Protein AF-A0A9D6FL30-F1 (afdb_monomer_lite)

Secondary structure (DSSP, 8-state):
-PPPP---EEEE----SSS-----EEEE--------------------S-------PSSTT------PPTT--------------HHHHHHHHHHHHT-HHHHHHHHHHTT-HHHHHHHHHHTT-HHHHHHHHHHTT-HHHHHHHHHHTT-HHHHHHHHHHTT-HHHHHHHHHHTT-HHHHHHHHHHTT-HHHHHHHHHHTT-HHHHHHHHHHHT-HHHHHHHHHHTT-HHHHHHHHHHTT-HHHHHHHHHHTT-HHHHHHHHHHTT-HHHHHHHHHHTT-HHHHHHHHHHHHHHHT-HHHHHHHHHHHHHH--SHHHHHHHHHHHHHHHHHHHHHHHHHHHHHHH--

Sequence (348 aa):
MGPAACAVRQRVTIVSPESGRLRRLMIVSNVLDGGVSDVSGMEVASTDSPTGRALLGMPVGSIVEIQAPRGVMAWEILAVNEAGSVDATEAHRLDSAGEKAGAAELCERIGNYASAARRYASAGALEDAGRCYVLAGLYRDGAACFDGAGKLLDAAACYERAGMDSEAAERFMRANSPMQAARCYEKAGSFSLAAPMYEHAGEDFMAGRCYEREGSYAQAARCFERAASHRHAGIHFERAGEIEKAIGAYEKAGDFVRAGRLAEDREQFTRAAACFASAGYENDAARCTARRHEGAGEWIEAAEWYEKAAATDWWEATKAAHIGKAQMCFRQARSEGNREGALDEEQA

Foldseek 3Di:
DDDDDDWDWDWAWWAAPPDRDTDTDTWTWDFDDDDDDDDPDDDDDDDDADDDDDDDDDDPTTDTDDDDPPPRRDTDRPDDPPPQDVLQVVLVVCVVVVVLQSSLVSCVVSVVLQSSLVSCVVVVVLQSSLVSCVSVVNLQSSLVSCVSVVVLQSSLVSCVSVVVLQSSLVSCVVVVNLQSSLVSCVSVVVLVSNLVSCVVVVNLQVSLVSCVSVVVLCSSLVSCVSVVVLQSNLVSCVSVVVLVSNLVSCVSVLVLQVSLVSCVVVLVLVSNLVSCVSVVVQLSNLQSVLSVCVVVLVLQSSLVSLCSSLVPDPDVVSSVVSNVSSVVSVVSVVVVVVVVVVVVVVVD

Structure (mmCIF, N/CA/C/O backbone):
data_AF-A0A9D6FL30-F1
#
_entry.id   AF-A0A9D6FL30-F1
#
loop_
_atom_site.group_PDB
_atom_site.id
_atom_site.type_symbol
_atom_site.label_atom_id
_atom_site.label_alt_id
_atom_site.label_comp_id
_atom_site.label_asym_id
_atom_site.label_entity_id
_atom_site.label_seq_id
_atom_site.pdbx_PDB_ins_code
_atom_site.Cartn_x
_atom_site.Cartn_y
_atom_site.Cartn_z
_atom_site.occupancy
_atom_site.B_iso_or_equiv
_atom_site.auth_seq_id
_atom_site.auth_comp_id
_atom_site.auth_asym_id
_atom_site.auth_atom_id
_atom_site.pdbx_PDB_model_num
ATOM 1 N N . MET A 1 1 ? 48.095 12.068 -66.283 1.00 28.73 1 MET A N 1
ATOM 2 C CA . MET A 1 1 ? 47.070 11.011 -66.162 1.00 28.73 1 MET A CA 1
ATOM 3 C C . MET A 1 1 ? 46.033 11.521 -65.176 1.00 28.73 1 MET A C 1
ATOM 5 O O . MET A 1 1 ? 46.317 11.546 -63.989 1.00 28.73 1 MET A O 1
ATOM 9 N N . GLY A 1 2 ? 44.931 12.086 -65.676 1.00 29.67 2 GLY A N 1
ATOM 10 C CA . GLY A 1 2 ? 43.835 12.582 -64.834 1.00 29.67 2 GLY A CA 1
ATOM 11 C C . GLY A 1 2 ? 42.953 11.430 -64.334 1.00 29.67 2 GLY A C 1
ATOM 12 O O . GLY A 1 2 ? 42.971 10.362 -64.954 1.00 29.67 2 GLY A O 1
ATOM 13 N N . PRO A 1 3 ? 42.218 11.610 -63.223 1.00 28.11 3 PRO A N 1
ATOM 14 C CA . PRO A 1 3 ? 41.380 10.561 -62.655 1.00 28.11 3 PRO A CA 1
ATOM 15 C C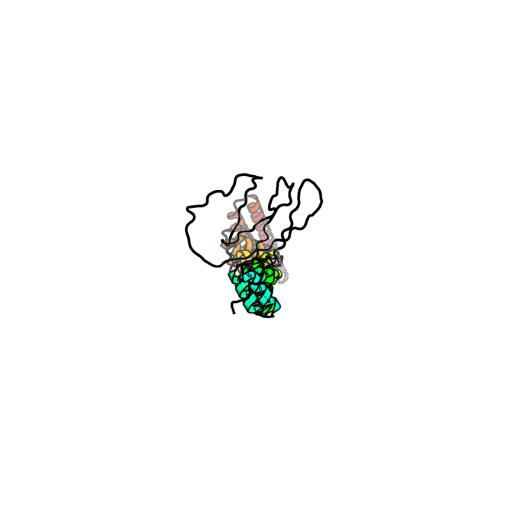 . PRO A 1 3 ? 40.209 10.234 -63.589 1.00 28.11 3 PRO A C 1
ATOM 17 O O . PRO A 1 3 ? 39.588 11.118 -64.179 1.00 28.11 3 PRO A O 1
ATOM 20 N N . ALA A 1 4 ? 39.938 8.940 -63.748 1.00 25.80 4 ALA A N 1
ATOM 21 C CA . ALA A 1 4 ? 38.867 8.424 -64.587 1.00 25.80 4 ALA A CA 1
ATOM 22 C C . ALA A 1 4 ? 37.492 8.777 -63.996 1.00 25.80 4 ALA A C 1
ATOM 24 O O . ALA A 1 4 ? 37.195 8.433 -62.852 1.00 25.80 4 ALA A O 1
ATOM 25 N N . ALA A 1 5 ? 36.644 9.434 -64.791 1.00 27.72 5 ALA A N 1
ATOM 26 C CA . ALA A 1 5 ? 35.254 9.706 -64.448 1.00 27.72 5 ALA A CA 1
ATOM 27 C C . ALA A 1 5 ? 34.474 8.385 -64.319 1.00 27.72 5 ALA A C 1
ATOM 29 O O . ALA A 1 5 ? 34.330 7.632 -65.284 1.00 27.72 5 ALA A O 1
ATOM 30 N N . CYS A 1 6 ? 33.977 8.088 -63.118 1.00 26.52 6 CYS A N 1
ATOM 31 C CA . CYS A 1 6 ? 33.112 6.940 -62.873 1.00 26.52 6 CYS A CA 1
ATOM 32 C C . CYS A 1 6 ? 31.662 7.339 -63.186 1.00 26.52 6 CYS A C 1
ATOM 34 O O . CYS A 1 6 ? 31.038 8.080 -62.431 1.00 26.52 6 CYS A O 1
ATOM 36 N N . ALA A 1 7 ? 31.137 6.878 -64.323 1.00 27.33 7 ALA A N 1
ATOM 37 C CA . ALA A 1 7 ? 29.761 7.144 -64.734 1.00 27.33 7 ALA A CA 1
ATOM 38 C C . ALA A 1 7 ? 28.768 6.402 -63.820 1.00 27.33 7 ALA A C 1
ATOM 40 O O . ALA A 1 7 ? 28.681 5.170 -63.842 1.00 27.33 7 ALA A O 1
ATOM 41 N N . VAL A 1 8 ? 27.989 7.143 -63.030 1.00 29.45 8 VAL A N 1
ATOM 42 C CA . VAL A 1 8 ? 26.902 6.580 -62.218 1.00 29.45 8 VAL A CA 1
ATOM 43 C C . VAL A 1 8 ? 25.685 6.359 -63.118 1.00 29.45 8 VAL A C 1
ATOM 45 O O . VAL A 1 8 ? 25.104 7.300 -63.650 1.00 29.45 8 VAL A O 1
ATOM 48 N N . ARG A 1 9 ? 25.284 5.097 -63.305 1.00 28.23 9 ARG A N 1
ATOM 49 C CA . ARG A 1 9 ? 24.070 4.743 -64.059 1.00 28.23 9 ARG A CA 1
ATOM 50 C C . ARG A 1 9 ? 22.849 4.834 -63.146 1.00 28.23 9 ARG A C 1
ATOM 52 O O . ARG A 1 9 ? 22.664 3.970 -62.291 1.00 28.23 9 ARG A O 1
ATOM 59 N N . GLN A 1 10 ? 21.996 5.834 -63.347 1.00 34.16 10 GLN A N 1
ATOM 60 C CA . GLN A 1 10 ? 20.696 5.915 -62.675 1.00 34.16 10 GLN A CA 1
ATOM 61 C C . GLN A 1 10 ? 19.605 5.214 -63.497 1.00 34.16 10 GLN A C 1
ATOM 63 O O . GLN A 1 10 ? 19.600 5.244 -64.729 1.00 34.16 10 GLN A O 1
ATOM 68 N N . ARG A 1 11 ? 18.668 4.552 -62.808 1.00 30.98 11 ARG A N 1
ATOM 69 C CA . ARG A 1 11 ? 17.538 3.841 -63.420 1.00 30.98 11 ARG A CA 1
ATOM 70 C C . ARG A 1 11 ? 16.254 4.598 -63.091 1.00 30.98 11 ARG A C 1
ATOM 72 O O . ARG A 1 11 ? 15.801 4.553 -61.954 1.00 30.98 11 ARG A O 1
ATOM 79 N N . VAL A 1 12 ? 15.668 5.261 -64.083 1.00 34.84 12 VAL A N 1
ATOM 80 C CA . VAL A 1 12 ? 14.375 5.947 -63.948 1.00 34.84 12 VAL A CA 1
ATOM 81 C C . VAL A 1 12 ? 13.312 5.139 -64.690 1.00 34.84 12 VAL A C 1
ATOM 83 O O . VAL A 1 12 ? 13.533 4.695 -65.817 1.00 34.84 12 VAL A O 1
ATOM 86 N N . THR A 1 13 ? 12.170 4.902 -64.043 1.00 32.75 13 THR A N 1
ATOM 87 C CA . THR A 1 13 ? 11.034 4.192 -64.649 1.00 32.75 13 THR A CA 1
ATOM 88 C C . THR A 1 13 ? 9.966 5.212 -65.009 1.00 32.75 13 THR A C 1
ATOM 90 O O . THR A 1 13 ? 9.450 5.888 -64.129 1.00 32.75 13 THR A O 1
ATOM 93 N N . ILE A 1 14 ? 9.642 5.320 -66.295 1.00 35.50 14 ILE A N 1
ATOM 94 C CA . ILE A 1 14 ? 8.590 6.205 -66.800 1.00 35.50 14 ILE A CA 1
ATOM 95 C C . ILE A 1 14 ? 7.404 5.325 -67.204 1.00 35.50 14 ILE A C 1
ATOM 97 O O . ILE A 1 14 ? 7.579 4.341 -67.928 1.00 35.50 14 ILE A O 1
ATOM 101 N N . VAL A 1 15 ? 6.202 5.669 -66.741 1.00 32.84 15 VAL A N 1
ATOM 102 C CA . VAL A 1 15 ? 4.948 5.019 -67.149 1.00 32.84 15 VAL A CA 1
ATOM 103 C C . VAL A 1 15 ? 4.116 6.047 -67.911 1.00 32.84 15 VAL A C 1
ATOM 105 O O . VAL A 1 15 ? 3.881 7.141 -67.412 1.00 32.84 15 VAL A O 1
ATOM 108 N N . SER A 1 16 ? 3.704 5.713 -69.135 1.00 34.91 16 SER A N 1
ATOM 109 C CA . SER A 1 16 ? 2.809 6.555 -69.938 1.00 34.91 16 SER A CA 1
ATOM 110 C C . SER A 1 16 ? 1.348 6.157 -69.676 1.00 34.91 16 SER A C 1
ATOM 112 O O . SER A 1 16 ? 1.073 4.954 -69.673 1.00 34.91 16 SER A O 1
ATOM 114 N N . PRO A 1 17 ? 0.409 7.107 -69.490 1.00 32.88 17 PRO A N 1
ATOM 115 C CA . PRO A 1 17 ? -0.988 6.776 -69.192 1.00 32.88 17 PRO A CA 1
ATOM 116 C C . PRO A 1 17 ? -1.763 6.184 -70.380 1.00 32.88 17 PRO A C 1
ATOM 118 O O . PRO A 1 17 ? -2.711 5.433 -70.171 1.00 32.88 17 PRO A O 1
ATOM 121 N N . GLU A 1 18 ? -1.381 6.487 -71.626 1.00 36.75 18 GLU A N 1
ATOM 122 C CA . GLU A 1 18 ? -2.258 6.246 -72.790 1.00 36.75 18 GLU A CA 1
ATOM 123 C C . GLU A 1 18 ? -1.961 4.976 -73.600 1.00 36.75 18 GLU A C 1
ATOM 125 O O . GLU A 1 18 ? -2.677 4.635 -74.536 1.00 36.75 18 GLU A O 1
ATOM 130 N N . SER A 1 19 ? -0.957 4.190 -73.228 1.00 39.75 19 SER A N 1
ATOM 131 C CA . SER A 1 19 ? -0.860 2.810 -73.708 1.00 39.75 19 SER A CA 1
ATOM 132 C C . SER A 1 19 ? -0.035 2.020 -72.709 1.00 39.75 19 SER A C 1
ATOM 134 O O . SER A 1 19 ? 1.108 2.376 -72.447 1.00 39.75 19 SER A O 1
ATOM 136 N N . GLY A 1 20 ? -0.601 0.958 -72.130 1.00 36.09 20 GLY A N 1
ATOM 137 C CA . GLY A 1 20 ? 0.003 0.135 -71.069 1.00 36.09 20 GLY A CA 1
ATOM 138 C C . GLY A 1 20 ? 1.279 -0.638 -71.451 1.00 36.09 20 GLY A C 1
ATOM 139 O O . GLY A 1 20 ? 1.452 -1.786 -71.054 1.00 36.09 20 GLY A O 1
ATOM 140 N N . ARG A 1 21 ? 2.185 -0.053 -72.239 1.00 34.31 21 ARG A N 1
ATOM 141 C CA . ARG A 1 21 ? 3.509 -0.581 -72.559 1.00 34.31 21 ARG A CA 1
ATOM 142 C C . ARG A 1 21 ? 4.572 0.212 -71.808 1.00 34.31 21 ARG A C 1
ATOM 144 O O . ARG A 1 21 ? 4.931 1.322 -72.189 1.00 34.31 21 ARG A O 1
ATOM 151 N N . LEU A 1 22 ? 5.129 -0.423 -70.782 1.00 33.09 22 LEU A N 1
ATOM 152 C CA . LEU A 1 22 ? 6.367 -0.006 -70.126 1.00 33.09 22 LEU A CA 1
ATOM 153 C C . LEU A 1 22 ? 7.485 0.120 -71.171 1.00 33.09 22 LEU A C 1
ATOM 155 O O . LEU A 1 22 ? 7.886 -0.876 -71.776 1.00 33.09 22 LEU A O 1
ATOM 159 N N . ARG A 1 23 ? 8.022 1.326 -71.370 1.00 35.56 23 ARG A N 1
ATOM 160 C CA . ARG A 1 23 ? 9.274 1.519 -72.111 1.00 35.56 23 ARG A CA 1
ATOM 161 C C . ARG A 1 23 ? 10.345 1.996 -71.138 1.00 35.56 23 ARG A C 1
ATOM 163 O O . ARG A 1 23 ? 10.207 3.043 -70.518 1.00 35.56 23 ARG A O 1
ATOM 170 N N . ARG A 1 24 ? 11.400 1.192 -70.979 1.00 30.58 24 ARG A N 1
ATOM 171 C CA . ARG A 1 24 ? 12.562 1.538 -70.150 1.00 30.58 24 ARG A CA 1
ATOM 172 C C . ARG A 1 24 ? 13.390 2.591 -70.875 1.00 30.58 24 ARG A C 1
ATOM 174 O O . ARG A 1 24 ? 13.798 2.350 -72.009 1.00 30.58 24 ARG A O 1
ATOM 181 N N . LEU A 1 25 ? 13.665 3.707 -70.210 1.00 32.59 25 LEU A N 1
ATOM 182 C CA . LEU A 1 25 ? 14.640 4.691 -70.667 1.00 32.59 25 LEU A CA 1
ATOM 183 C C . LEU A 1 25 ? 15.916 4.568 -69.822 1.00 32.59 25 LEU A C 1
ATOM 185 O O . LEU A 1 25 ? 15.851 4.267 -68.630 1.00 32.59 25 LEU A O 1
ATOM 189 N N . MET A 1 26 ? 17.073 4.765 -70.449 1.00 29.27 26 MET A N 1
ATOM 190 C CA . MET A 1 26 ? 18.382 4.754 -69.793 1.00 29.27 26 MET A CA 1
ATOM 191 C C . MET A 1 26 ? 18.890 6.196 -69.751 1.00 29.27 26 MET A C 1
ATOM 193 O O . MET A 1 26 ? 18.914 6.843 -70.794 1.00 29.27 26 MET A O 1
ATOM 197 N N . ILE A 1 27 ? 19.270 6.695 -68.575 1.00 32.84 27 ILE A N 1
ATOM 198 C CA . ILE A 1 27 ? 19.841 8.040 -68.419 1.00 32.84 27 ILE A CA 1
ATOM 199 C C . ILE A 1 27 ? 21.347 7.904 -68.177 1.00 32.84 27 ILE A C 1
ATOM 201 O O . ILE A 1 27 ? 21.781 7.053 -67.395 1.00 32.84 27 ILE A O 1
ATOM 205 N N . VAL A 1 28 ? 22.136 8.739 -68.854 1.00 26.84 28 VAL A N 1
ATOM 206 C CA . VAL A 1 28 ? 23.582 8.899 -68.652 1.00 26.84 28 VAL A CA 1
ATOM 207 C C . VAL A 1 28 ? 23.806 10.340 -68.198 1.00 26.84 28 VAL A C 1
ATOM 209 O O . VAL A 1 28 ? 23.385 11.249 -68.904 1.00 26.84 28 VAL A O 1
ATOM 212 N N . SER A 1 29 ? 24.432 10.566 -67.042 1.00 31.22 29 SER A N 1
ATOM 213 C CA . SER A 1 29 ? 24.815 11.914 -66.598 1.00 31.22 29 SER A CA 1
ATOM 214 C C . SER A 1 29 ? 26.332 12.036 -66.422 1.00 31.22 29 SER A C 1
ATOM 216 O O . SER A 1 29 ? 27.005 11.065 -66.073 1.00 31.22 29 SER A O 1
ATOM 218 N N . ASN A 1 30 ? 26.853 13.243 -66.668 1.00 25.92 30 ASN A N 1
ATOM 219 C CA . ASN A 1 30 ? 28.204 13.694 -66.321 1.00 25.92 30 ASN A CA 1
ATOM 220 C C . ASN A 1 30 ? 28.068 14.899 -65.376 1.00 25.92 30 ASN A C 1
ATOM 222 O O . ASN A 1 30 ? 27.256 15.781 -65.642 1.00 25.92 30 ASN A O 1
ATOM 226 N N . VAL A 1 31 ? 28.862 14.953 -64.303 1.00 32.16 31 VAL A N 1
ATOM 227 C CA . VAL A 1 31 ? 28.903 16.089 -63.361 1.00 32.16 31 VAL A CA 1
ATOM 228 C C . VAL A 1 31 ? 30.237 16.826 -63.527 1.00 32.16 31 VAL A C 1
ATOM 230 O O . VAL A 1 31 ? 31.279 16.179 -63.618 1.00 32.16 31 VAL A O 1
ATOM 233 N N . LEU A 1 32 ? 30.198 18.162 -63.585 1.00 26.81 32 LEU A N 1
ATOM 234 C CA . LEU A 1 32 ? 31.365 19.053 -63.542 1.00 26.81 32 LEU A CA 1
ATOM 235 C C . LEU A 1 32 ? 31.385 19.794 -62.195 1.00 26.81 32 LEU A C 1
ATOM 237 O O . LEU A 1 32 ? 30.363 20.333 -61.776 1.00 26.81 32 LEU A O 1
ATOM 241 N N . ASP A 1 33 ? 32.546 19.796 -61.537 1.00 27.34 33 ASP A N 1
ATOM 242 C CA . ASP A 1 33 ? 32.809 20.451 -60.248 1.00 27.34 33 ASP A CA 1
ATOM 243 C C . ASP A 1 33 ? 32.794 21.986 -60.343 1.00 27.34 33 ASP A C 1
ATOM 245 O O . ASP A 1 33 ? 33.337 22.563 -61.286 1.00 27.34 33 ASP A O 1
ATOM 249 N N . GLY A 1 34 ? 32.288 22.653 -59.299 1.00 26.23 34 GLY A N 1
ATOM 250 C CA . GLY A 1 34 ? 32.539 24.077 -59.050 1.00 26.23 34 GLY A CA 1
ATOM 251 C C . GLY A 1 34 ? 31.397 24.782 -58.322 1.00 26.23 34 GLY A C 1
ATOM 252 O O . GLY A 1 34 ? 30.273 24.820 -58.808 1.00 26.23 34 GLY A O 1
ATOM 253 N N . GLY A 1 35 ? 31.684 25.335 -57.142 1.00 24.86 35 GLY A N 1
ATOM 254 C CA . GLY A 1 35 ? 30.725 26.110 -56.357 1.00 24.86 35 GLY A CA 1
ATOM 255 C C . GLY A 1 35 ? 30.534 27.556 -56.829 1.00 24.86 35 GLY A C 1
ATOM 256 O O . GLY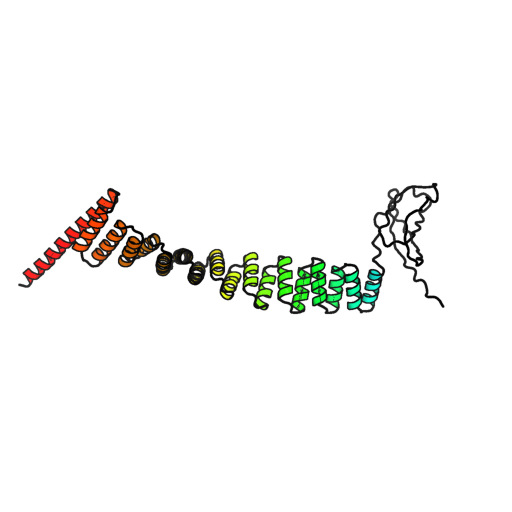 A 1 35 ? 31.160 28.012 -57.781 1.00 24.86 35 GLY A O 1
ATOM 257 N N . VAL A 1 36 ? 29.757 28.272 -56.010 1.00 24.34 36 VAL A N 1
ATOM 258 C CA . VAL A 1 36 ? 29.501 29.725 -55.960 1.00 24.34 36 VAL A CA 1
ATOM 259 C C . VAL A 1 36 ? 28.119 30.175 -56.469 1.00 24.34 36 VAL A C 1
ATOM 261 O O . VAL A 1 36 ? 27.464 29.567 -57.305 1.00 24.34 36 VAL A O 1
ATOM 264 N N . SER A 1 37 ? 27.706 31.220 -55.761 1.00 26.47 37 SER A N 1
ATOM 265 C CA . SER A 1 37 ? 26.472 31.950 -55.522 1.00 26.47 37 SER A CA 1
ATOM 266 C C . SER A 1 37 ? 25.787 32.651 -56.695 1.00 26.47 37 SER A C 1
ATOM 268 O O . SER A 1 37 ? 26.410 32.968 -57.700 1.00 26.47 37 SER A O 1
ATOM 270 N N . ASP A 1 38 ? 24.559 33.076 -56.376 1.00 27.83 38 ASP A N 1
ATOM 271 C CA . ASP A 1 38 ? 23.744 34.119 -57.012 1.00 27.83 38 ASP A CA 1
ATOM 272 C C . ASP A 1 38 ? 22.798 33.625 -58.119 1.00 27.83 38 ASP A C 1
ATOM 274 O O . ASP A 1 38 ? 23.197 33.034 -59.117 1.00 27.83 38 ASP A O 1
ATOM 278 N N . VAL A 1 39 ? 21.497 33.836 -57.889 1.00 29.50 39 VAL A N 1
ATOM 279 C CA . VAL A 1 39 ? 20.382 33.300 -58.695 1.00 29.50 39 VAL A CA 1
ATOM 280 C C . VAL A 1 39 ? 19.635 34.448 -59.371 1.00 29.50 39 VAL A C 1
ATOM 282 O O . VAL A 1 39 ? 18.409 34.540 -59.345 1.00 29.50 39 VAL A O 1
ATOM 285 N N . SER A 1 40 ? 20.389 35.368 -59.958 1.00 24.67 40 SER A N 1
ATOM 286 C CA . SER A 1 40 ? 19.872 36.540 -60.658 1.00 24.67 40 SER A CA 1
ATOM 287 C C . SER A 1 40 ? 20.163 36.434 -62.156 1.00 24.67 40 SER A C 1
ATOM 289 O O . SER A 1 40 ? 20.911 37.212 -62.733 1.00 24.67 40 SER A O 1
ATOM 291 N N . GLY A 1 41 ? 19.559 35.437 -62.808 1.00 28.78 41 GLY A N 1
ATOM 292 C CA . GLY A 1 41 ? 19.598 35.329 -64.268 1.00 28.78 41 GLY A CA 1
ATOM 293 C C . GLY A 1 41 ? 19.411 33.909 -64.777 1.00 28.78 41 GLY A C 1
ATOM 294 O O . GLY A 1 41 ? 20.382 33.216 -65.051 1.00 28.78 41 GLY A O 1
ATOM 295 N N . MET A 1 42 ? 18.164 33.475 -64.947 1.00 24.34 42 MET A N 1
ATOM 296 C CA . MET A 1 42 ? 17.864 32.328 -65.805 1.00 24.34 42 MET A CA 1
ATOM 297 C C . MET A 1 42 ? 16.727 32.696 -66.753 1.00 24.34 42 MET A C 1
ATOM 299 O O . MET A 1 42 ? 15.583 32.870 -66.339 1.00 24.34 42 MET A O 1
ATOM 303 N N . GLU A 1 43 ? 17.082 32.837 -68.029 1.00 23.77 43 GLU A N 1
ATOM 304 C CA . GLU A 1 43 ? 16.150 32.946 -69.146 1.00 23.77 43 GLU A CA 1
ATOM 305 C C . GLU A 1 43 ? 15.771 31.565 -69.687 1.00 23.77 43 GLU A C 1
ATOM 307 O O . GLU A 1 43 ? 16.533 30.598 -69.639 1.00 23.77 43 GLU A O 1
ATOM 312 N N . VAL A 1 44 ? 14.557 31.508 -70.226 1.00 27.77 44 VAL A N 1
ATOM 313 C CA . VAL A 1 44 ? 13.946 30.346 -70.865 1.00 27.77 44 VAL A CA 1
ATOM 314 C C . VAL A 1 44 ? 14.633 30.070 -72.203 1.00 27.77 44 VAL A C 1
ATOM 316 O O . VAL A 1 44 ? 14.533 30.871 -73.130 1.00 27.77 44 VAL A O 1
ATOM 319 N N . ALA A 1 45 ? 15.264 28.903 -72.345 1.00 25.58 45 ALA A N 1
ATOM 320 C CA . ALA A 1 45 ? 15.709 28.412 -73.644 1.00 25.58 45 ALA A CA 1
ATOM 321 C C . ALA A 1 45 ? 14.591 27.589 -74.317 1.00 25.58 45 ALA A C 1
ATOM 323 O O . ALA A 1 45 ? 14.454 26.388 -74.104 1.00 25.58 45 ALA A O 1
ATOM 324 N N . SER A 1 46 ? 13.849 28.276 -75.190 1.00 29.41 46 SER A N 1
ATOM 325 C CA . SER A 1 46 ? 12.944 27.756 -76.230 1.00 29.41 46 SER A CA 1
ATOM 326 C C . SER A 1 46 ? 11.506 27.362 -75.837 1.00 29.41 46 SER A C 1
ATOM 328 O O . SER A 1 46 ? 11.248 26.711 -74.828 1.00 29.41 46 SER A O 1
ATOM 330 N N . THR A 1 47 ? 10.569 27.774 -76.700 1.00 29.83 47 THR A N 1
ATOM 331 C CA . THR A 1 47 ? 9.102 27.729 -76.560 1.00 29.83 47 THR A CA 1
ATOM 332 C C . THR A 1 47 ? 8.402 26.666 -77.420 1.00 29.83 47 THR A C 1
ATOM 334 O O . THR A 1 47 ? 7.186 26.739 -77.567 1.00 29.83 47 THR A O 1
ATOM 337 N N . ASP A 1 48 ? 9.100 25.653 -77.942 1.00 27.72 48 ASP A N 1
ATOM 338 C CA . ASP A 1 48 ? 8.470 24.618 -78.778 1.00 27.72 48 ASP A CA 1
ATOM 339 C C . ASP A 1 48 ? 8.500 23.213 -78.130 1.00 27.72 48 ASP A C 1
ATOM 341 O O . ASP A 1 48 ? 9.444 22.444 -78.301 1.00 27.72 48 ASP A O 1
ATOM 345 N N . SER A 1 49 ? 7.371 22.862 -77.483 1.00 30.95 49 SER A N 1
ATOM 346 C CA . SER A 1 49 ? 6.904 21.521 -77.036 1.00 30.95 49 SER A CA 1
ATOM 347 C C . SER A 1 49 ? 7.231 21.041 -75.599 1.00 30.95 49 SER A C 1
ATOM 349 O O . SER A 1 49 ? 8.291 21.332 -75.055 1.00 30.95 49 SER A O 1
ATOM 351 N N . PRO A 1 50 ? 6.350 20.196 -75.017 1.00 34.44 50 PRO A N 1
ATOM 352 C CA . PRO A 1 50 ? 5.196 20.535 -74.185 1.00 34.44 50 PRO A CA 1
ATOM 353 C C . PRO A 1 50 ? 5.582 20.766 -72.710 1.00 34.44 50 PRO A C 1
ATOM 355 O O . PRO A 1 50 ? 6.408 20.068 -72.125 1.00 34.44 50 PRO A O 1
ATOM 358 N N . THR A 1 51 ? 4.953 21.760 -72.097 1.00 33.28 51 THR A N 1
ATOM 359 C CA . THR A 1 51 ? 5.205 22.230 -70.733 1.00 33.28 51 THR A CA 1
ATOM 360 C C . THR A 1 51 ? 4.830 21.205 -69.656 1.00 33.28 51 THR A C 1
ATOM 362 O O . THR A 1 51 ? 3.679 20.794 -69.543 1.00 33.28 51 THR A O 1
ATOM 365 N N . GLY A 1 52 ? 5.792 20.882 -68.786 1.00 33.84 52 GLY A N 1
ATOM 366 C CA . GLY A 1 52 ? 5.593 20.202 -67.503 1.00 33.84 52 GLY A CA 1
ATOM 367 C C . GLY A 1 52 ? 6.557 20.775 -66.459 1.00 33.84 52 GLY A C 1
ATOM 368 O O . GLY A 1 52 ? 7.728 21.002 -66.756 1.00 33.84 52 GLY A O 1
ATOM 369 N N . ARG A 1 53 ? 6.064 21.092 -65.256 1.00 26.19 53 ARG A N 1
ATOM 370 C CA . ARG A 1 53 ? 6.852 21.722 -64.179 1.00 26.19 53 ARG A CA 1
ATOM 371 C C . ARG A 1 53 ? 7.755 20.698 -63.486 1.00 26.19 53 ARG A C 1
ATOM 373 O O . ARG A 1 53 ? 7.274 19.665 -63.037 1.00 26.19 53 ARG A O 1
ATOM 380 N N . ALA A 1 54 ? 9.031 21.042 -63.321 1.00 32.19 54 ALA A N 1
ATOM 381 C CA . ALA A 1 54 ? 9.980 20.334 -62.469 1.00 32.19 54 ALA A CA 1
ATOM 382 C C . ALA A 1 54 ? 10.271 21.159 -61.203 1.00 32.19 54 ALA A C 1
ATOM 384 O O . ALA A 1 54 ? 10.556 22.352 -61.292 1.00 32.19 54 ALA A O 1
ATOM 385 N N . LEU A 1 55 ? 10.236 20.516 -60.035 1.00 27.41 55 LEU A N 1
ATOM 386 C CA . LEU A 1 55 ? 10.891 20.989 -58.814 1.00 27.41 55 LEU A CA 1
ATOM 387 C C . LEU A 1 55 ? 11.973 19.967 -58.466 1.00 27.41 55 LEU A C 1
ATOM 389 O O . LEU A 1 55 ? 11.673 18.845 -58.065 1.00 27.41 55 LEU A O 1
ATOM 393 N N . LEU A 1 56 ? 13.231 20.354 -58.671 1.00 33.56 56 LEU A N 1
ATOM 394 C CA . LEU A 1 56 ? 14.400 19.571 -58.286 1.00 33.56 56 LEU A CA 1
ATOM 395 C C . LEU A 1 56 ? 14.836 20.016 -56.888 1.00 33.56 56 LEU A C 1
ATOM 397 O O . LEU A 1 56 ? 15.412 21.089 -56.713 1.00 33.56 56 LEU A O 1
ATOM 401 N N . GLY A 1 57 ? 14.521 19.188 -55.893 1.00 25.89 57 GLY A N 1
ATOM 402 C CA . GLY A 1 57 ? 15.113 19.266 -54.562 1.00 25.89 57 GLY A CA 1
ATOM 403 C C . GLY A 1 57 ? 16.564 18.780 -54.598 1.00 25.89 57 GLY A C 1
ATOM 404 O O . GLY A 1 57 ? 16.872 17.770 -55.218 1.00 25.89 57 GLY A O 1
ATOM 405 N N . MET A 1 58 ? 17.422 19.567 -53.961 1.00 33.56 58 MET A N 1
ATOM 406 C CA . MET A 1 58 ? 18.888 19.530 -53.856 1.00 33.56 58 MET A CA 1
ATOM 407 C C . MET A 1 58 ? 19.547 18.168 -53.510 1.00 33.56 58 MET A C 1
ATOM 409 O O . MET A 1 58 ? 18.869 17.296 -52.972 1.00 33.56 58 MET A O 1
ATOM 413 N N . PRO A 1 59 ? 20.876 17.990 -53.756 1.00 34.78 59 PRO A N 1
ATOM 414 C CA . PRO A 1 59 ? 21.893 19.033 -53.945 1.00 34.78 59 PRO A CA 1
ATOM 415 C C . PRO A 1 59 ? 22.008 19.585 -55.372 1.00 34.78 59 PRO A C 1
ATOM 417 O O . PRO A 1 59 ? 21.905 18.877 -56.369 1.00 34.78 59 PRO A O 1
ATOM 420 N N . VAL A 1 60 ? 22.206 20.905 -55.415 1.00 33.94 60 VAL A N 1
ATOM 421 C CA . VAL A 1 60 ? 22.413 21.768 -56.588 1.00 33.94 60 VAL A CA 1
ATOM 422 C C . VAL A 1 60 ? 23.532 21.227 -57.483 1.00 33.94 60 VAL A C 1
ATOM 424 O O . VAL A 1 60 ? 24.605 20.893 -56.989 1.00 33.94 60 VAL A O 1
ATOM 427 N N . GLY A 1 61 ? 23.282 21.195 -58.800 1.00 32.88 61 GLY A N 1
ATOM 428 C CA . GLY A 1 61 ? 24.324 21.040 -59.827 1.00 32.88 61 GLY A CA 1
ATOM 429 C C . GLY A 1 61 ? 24.079 19.987 -60.916 1.00 32.88 61 GLY A C 1
ATOM 430 O O . GLY A 1 61 ? 24.850 19.922 -61.867 1.00 32.88 61 GLY A O 1
ATOM 431 N N . SER A 1 62 ? 23.023 19.171 -60.833 1.00 34.16 62 SER A N 1
ATOM 432 C CA . SER A 1 62 ? 22.768 18.121 -61.838 1.00 34.16 62 SER A CA 1
ATOM 433 C C . SER A 1 62 ? 21.758 18.569 -62.896 1.00 34.16 62 SER A C 1
ATOM 435 O O . SER A 1 62 ? 20.566 18.672 -62.612 1.00 34.16 62 SER A O 1
ATOM 437 N N . ILE A 1 63 ? 22.216 18.785 -64.131 1.00 35.12 63 ILE A N 1
ATOM 438 C CA . ILE A 1 63 ? 21.331 18.876 -65.301 1.00 35.12 63 ILE A CA 1
ATOM 439 C C . ILE A 1 63 ? 20.993 17.441 -65.721 1.00 35.12 63 ILE A C 1
ATOM 441 O O . ILE A 1 63 ? 21.881 16.673 -66.090 1.00 35.12 63 ILE A O 1
ATOM 445 N N . VAL A 1 64 ? 19.716 17.062 -65.648 1.00 36.78 64 VAL A N 1
ATOM 446 C CA . VAL A 1 64 ? 19.230 15.781 -66.177 1.00 36.78 64 VAL A CA 1
ATOM 447 C C . VAL A 1 64 ? 18.520 16.057 -67.494 1.00 36.78 64 VAL A C 1
ATOM 449 O O . VAL A 1 64 ? 17.409 16.581 -67.512 1.00 36.78 64 VAL A O 1
ATOM 452 N N . GLU A 1 65 ? 19.164 15.709 -68.604 1.00 37.16 65 GLU A N 1
ATOM 453 C CA . GLU A 1 65 ? 18.541 15.762 -69.924 1.00 37.16 65 GLU A CA 1
ATOM 454 C C . GLU A 1 65 ? 17.630 14.536 -70.095 1.00 37.16 65 GLU A C 1
ATOM 456 O O . GLU A 1 65 ? 18.089 13.393 -70.158 1.00 37.16 65 GLU A O 1
ATOM 461 N N . ILE A 1 66 ? 16.315 14.758 -70.118 1.00 42.41 66 ILE A N 1
ATOM 462 C CA . ILE A 1 66 ? 15.325 13.696 -70.322 1.00 42.41 66 ILE A CA 1
ATOM 463 C C . ILE A 1 66 ? 14.911 13.709 -71.791 1.00 42.41 66 ILE A C 1
ATOM 465 O O . ILE A 1 66 ? 14.159 14.575 -72.234 1.00 42.41 66 ILE A O 1
ATOM 469 N N . GLN A 1 67 ? 15.377 12.722 -72.554 1.00 42.34 67 GLN A N 1
ATOM 470 C CA . GLN A 1 67 ? 15.008 12.584 -73.959 1.00 42.34 67 GLN A CA 1
ATOM 471 C C . GLN A 1 67 ? 13.724 11.751 -74.089 1.00 42.34 67 GLN A C 1
ATOM 473 O O . GLN A 1 67 ? 13.747 10.518 -74.050 1.00 42.34 67 GLN A O 1
ATOM 478 N N . ALA A 1 68 ? 12.579 12.423 -74.217 1.00 42.03 68 ALA A N 1
ATOM 479 C CA . ALA A 1 68 ? 11.302 11.755 -74.453 1.00 42.03 68 ALA A CA 1
ATOM 480 C C . ALA A 1 68 ? 11.213 11.230 -75.908 1.00 42.03 68 ALA A C 1
ATOM 482 O O . ALA A 1 68 ? 11.611 11.929 -76.844 1.00 42.03 68 ALA A O 1
ATOM 483 N N . PRO A 1 69 ? 10.680 10.014 -76.148 1.00 42.66 69 PRO A N 1
ATOM 484 C CA . PRO A 1 69 ? 10.415 9.528 -77.500 1.00 42.66 69 PRO A CA 1
ATOM 485 C C . PRO A 1 69 ? 9.439 10.442 -78.257 1.00 42.66 69 PRO A C 1
ATOM 487 O O . PRO A 1 69 ? 8.465 10.930 -77.682 1.00 42.66 69 PRO A O 1
ATOM 490 N N . ARG A 1 70 ? 9.647 10.615 -79.571 1.00 40.66 70 ARG A N 1
ATOM 491 C CA . ARG A 1 70 ? 8.715 11.355 -80.443 1.00 40.66 70 ARG A CA 1
ATOM 492 C C . ARG A 1 70 ? 7.295 10.778 -80.325 1.00 40.66 70 ARG A C 1
ATOM 494 O O . ARG A 1 70 ? 7.100 9.595 -80.593 1.00 40.66 70 ARG A O 1
ATOM 501 N N . GLY A 1 71 ? 6.332 11.622 -79.943 1.00 42.75 71 GLY A N 1
ATOM 502 C CA . GLY A 1 71 ? 4.910 11.275 -79.792 1.00 42.75 71 GLY A CA 1
ATOM 503 C C . GLY A 1 71 ? 4.384 11.217 -78.350 1.00 42.75 71 GLY A C 1
ATOM 504 O O . GLY A 1 71 ? 3.199 10.967 -78.161 1.00 42.75 71 GLY A O 1
ATOM 505 N N . VAL A 1 72 ? 5.224 11.447 -77.333 1.00 43.69 72 VAL A N 1
ATOM 506 C CA . VAL A 1 72 ? 4.773 11.583 -75.936 1.00 43.69 72 VAL A CA 1
ATOM 507 C C . VAL A 1 72 ? 4.303 13.019 -75.693 1.00 43.69 72 VAL A C 1
ATOM 509 O O . VAL A 1 72 ? 5.108 13.944 -75.735 1.00 43.69 72 VAL A O 1
ATOM 512 N N . MET A 1 73 ? 3.003 13.199 -75.448 1.00 38.06 73 MET A N 1
ATOM 513 C CA . MET A 1 73 ? 2.376 14.524 -75.311 1.00 38.06 73 MET A CA 1
ATOM 514 C C . MET A 1 73 ? 2.442 15.092 -73.885 1.00 38.06 73 MET A C 1
ATOM 516 O O . MET A 1 73 ? 2.365 16.304 -73.710 1.00 38.06 73 MET A O 1
ATOM 520 N N . ALA A 1 74 ? 2.604 14.233 -72.874 1.00 38.59 74 ALA A N 1
ATOM 521 C CA . ALA A 1 74 ? 2.763 14.624 -71.477 1.00 38.59 74 ALA A CA 1
ATOM 522 C C . ALA A 1 74 ? 3.543 13.556 -70.701 1.00 38.59 74 ALA A C 1
ATOM 524 O O . ALA A 1 74 ? 3.415 12.356 -70.963 1.00 38.59 74 ALA A O 1
ATOM 525 N N . TRP A 1 75 ? 4.347 13.995 -69.739 1.00 42.66 75 TRP A N 1
ATOM 526 C CA . TRP A 1 75 ? 5.074 13.137 -68.811 1.00 42.66 75 TRP A CA 1
ATOM 527 C C . TRP A 1 75 ? 5.152 13.821 -67.446 1.00 42.66 75 TRP A C 1
ATOM 529 O O . TRP A 1 75 ? 5.226 15.045 -67.360 1.00 42.66 75 TRP A O 1
ATOM 539 N N . GLU A 1 76 ? 5.128 13.022 -66.383 1.00 35.19 76 GLU A N 1
ATOM 540 C CA . GLU A 1 76 ? 5.230 13.487 -65.002 1.00 35.19 76 GLU A CA 1
ATOM 541 C C . GLU A 1 76 ? 6.259 12.626 -64.267 1.00 35.19 76 GLU A C 1
ATOM 543 O O . GLU A 1 76 ? 6.280 11.397 -64.398 1.00 35.19 76 GLU A O 1
ATOM 548 N N . ILE A 1 77 ? 7.151 13.271 -63.516 1.00 40.97 77 ILE A N 1
ATOM 549 C CA . ILE A 1 77 ? 8.110 12.574 -62.660 1.00 40.97 77 ILE A CA 1
ATOM 550 C C . ILE A 1 77 ? 7.371 12.204 -61.375 1.00 40.97 77 ILE A C 1
ATOM 552 O O . ILE A 1 77 ? 7.229 13.023 -60.475 1.00 40.97 77 ILE A O 1
ATOM 556 N N . LEU A 1 78 ? 6.896 10.961 -61.301 1.00 31.81 78 LEU A N 1
ATOM 557 C CA . LEU A 1 78 ? 6.110 10.465 -60.164 1.00 31.81 78 LEU A CA 1
ATOM 558 C C . LEU A 1 78 ? 6.927 10.339 -58.868 1.00 31.81 78 LEU A C 1
ATOM 560 O O . LEU A 1 78 ? 6.364 10.421 -57.781 1.00 31.81 78 LEU A O 1
ATOM 564 N N . ALA A 1 79 ? 8.241 10.125 -58.975 1.00 31.39 79 ALA A N 1
ATOM 565 C CA . ALA A 1 79 ? 9.169 10.134 -57.849 1.00 31.39 79 ALA A CA 1
ATOM 566 C C . ALA A 1 79 ? 10.613 10.263 -58.350 1.00 31.39 79 ALA A C 1
ATOM 568 O O . ALA A 1 79 ? 11.042 9.520 -59.238 1.00 31.39 79 ALA A O 1
ATOM 569 N N . VAL A 1 80 ? 11.382 11.163 -57.744 1.00 36.50 80 VAL A N 1
ATOM 570 C CA . VAL A 1 80 ? 12.844 11.086 -57.760 1.00 36.50 80 VAL A CA 1
ATOM 571 C C . VAL A 1 80 ? 13.198 10.242 -56.545 1.00 36.50 80 VAL A C 1
ATOM 573 O O . VAL A 1 80 ? 12.925 10.653 -55.421 1.00 36.50 80 VAL A O 1
ATOM 576 N N . ASN A 1 81 ? 13.750 9.042 -56.744 1.00 35.28 81 ASN A N 1
ATOM 577 C CA . ASN A 1 81 ? 14.437 8.387 -55.633 1.00 35.28 81 ASN A CA 1
ATOM 578 C C . ASN A 1 81 ? 15.534 9.360 -55.226 1.00 35.28 81 ASN A C 1
ATOM 580 O O . ASN A 1 81 ? 16.361 9.675 -56.084 1.00 35.28 81 ASN A O 1
ATOM 584 N N . GLU A 1 82 ? 15.520 9.843 -53.982 1.00 39.12 82 GLU A N 1
ATOM 585 C CA . GLU A 1 82 ? 16.661 10.547 -53.411 1.00 39.12 82 GLU A CA 1
ATOM 586 C C . GLU A 1 82 ? 17.881 9.674 -53.698 1.00 39.12 82 GLU A C 1
ATOM 588 O O . GLU A 1 82 ? 18.080 8.611 -53.104 1.00 39.12 82 GLU A O 1
ATOM 593 N N . ALA A 1 83 ? 18.653 10.064 -54.712 1.00 40.72 83 ALA A N 1
ATOM 594 C CA . ALA A 1 83 ? 19.993 9.568 -54.875 1.00 40.72 83 ALA A CA 1
ATOM 595 C C . ALA A 1 83 ? 20.662 10.051 -53.601 1.00 40.72 83 ALA A C 1
ATOM 597 O O . ALA A 1 83 ? 20.908 11.248 -53.450 1.00 40.72 83 ALA A O 1
ATOM 598 N N . GLY A 1 84 ? 20.811 9.128 -52.648 1.00 44.56 84 GLY A N 1
ATOM 599 C CA . GLY A 1 84 ? 21.447 9.410 -51.379 1.00 44.56 84 GLY A CA 1
ATOM 600 C C . GLY A 1 84 ? 22.717 10.203 -51.651 1.00 44.56 84 GLY A C 1
ATOM 601 O O . GLY A 1 84 ? 23.384 9.974 -52.665 1.00 44.56 84 GLY A O 1
ATOM 602 N N . SER A 1 85 ? 22.994 11.171 -50.783 1.00 52.84 85 SER A N 1
ATOM 603 C CA . SER A 1 85 ? 24.209 11.983 -50.816 1.00 52.84 85 SER A CA 1
ATOM 604 C C . SER A 1 85 ? 25.440 11.139 -51.183 1.00 52.84 85 SER A C 1
ATOM 606 O O . SER A 1 85 ? 25.456 9.926 -50.971 1.00 52.84 85 SER A O 1
ATOM 608 N N . VAL A 1 86 ? 26.501 11.755 -51.718 1.00 56.00 86 VAL A N 1
ATOM 609 C CA . VAL A 1 86 ? 27.779 11.057 -51.994 1.00 56.00 86 VAL A CA 1
ATOM 610 C C . VAL A 1 86 ? 28.173 10.155 -50.811 1.00 56.00 86 VAL A C 1
ATOM 612 O O . VAL A 1 86 ? 28.524 8.989 -51.003 1.00 56.00 86 VAL A O 1
ATOM 615 N N . ASP A 1 87 ? 27.932 10.646 -49.595 1.00 57.34 87 ASP A N 1
ATOM 616 C CA . ASP A 1 87 ? 28.086 9.939 -48.324 1.00 57.34 87 ASP A CA 1
ATOM 617 C C . ASP A 1 87 ? 27.248 8.646 -48.188 1.00 57.34 87 ASP A C 1
ATOM 619 O O . ASP A 1 87 ? 27.727 7.676 -47.613 1.00 57.34 87 ASP A O 1
ATOM 623 N N . ALA A 1 88 ? 26.025 8.571 -48.722 1.00 57.59 88 ALA A N 1
ATOM 624 C CA . ALA A 1 88 ? 25.184 7.368 -48.700 1.00 57.59 88 ALA A CA 1
ATOM 625 C C . ALA A 1 88 ? 25.683 6.284 -49.670 1.00 57.59 88 ALA A C 1
ATOM 627 O O . ALA A 1 88 ? 25.662 5.093 -49.346 1.00 57.59 88 ALA A O 1
ATOM 628 N N . THR A 1 89 ? 26.147 6.683 -50.861 1.00 64.81 89 THR A N 1
ATOM 629 C CA . THR A 1 89 ? 26.776 5.739 -51.799 1.00 64.81 89 THR A CA 1
ATOM 630 C C . THR A 1 89 ? 28.118 5.238 -51.278 1.00 64.81 89 THR A C 1
ATOM 632 O O . THR A 1 89 ? 28.435 4.059 -51.434 1.00 64.81 89 THR A O 1
ATOM 635 N N . GLU A 1 90 ? 28.868 6.106 -50.600 1.00 67.69 90 GLU A N 1
ATOM 636 C CA . GLU A 1 90 ? 30.139 5.761 -49.975 1.00 67.69 90 GLU A CA 1
ATOM 637 C C . GLU A 1 90 ? 29.947 4.866 -48.749 1.00 67.69 90 GLU A C 1
ATOM 639 O O . GLU A 1 90 ? 30.635 3.856 -48.616 1.00 67.69 90 GLU A O 1
ATOM 644 N N . ALA A 1 91 ? 28.923 5.123 -47.931 1.00 66.75 91 ALA A N 1
ATOM 645 C CA . ALA A 1 91 ? 28.546 4.237 -46.835 1.00 66.75 91 ALA A CA 1
ATOM 646 C C . ALA A 1 91 ? 28.271 2.806 -47.325 1.00 66.75 91 ALA A C 1
ATOM 648 O O . ALA A 1 91 ? 28.689 1.849 -46.680 1.00 66.75 91 ALA A O 1
ATOM 649 N N . HIS A 1 92 ? 27.624 2.625 -48.484 1.00 67.69 92 HIS A N 1
ATOM 650 C CA . HIS A 1 92 ? 27.385 1.286 -49.032 1.00 67.69 92 HIS A CA 1
ATOM 651 C C . HIS A 1 92 ? 28.663 0.603 -49.551 1.00 67.69 92 HIS A C 1
ATOM 653 O O . HIS A 1 92 ? 28.800 -0.619 -49.428 1.00 67.69 92 HIS A O 1
ATOM 659 N N . ARG A 1 93 ? 29.613 1.370 -50.104 1.00 74.44 93 ARG A N 1
ATOM 660 C CA . ARG A 1 93 ? 30.927 0.838 -50.500 1.00 74.44 93 ARG A CA 1
ATOM 661 C C . ARG A 1 93 ? 31.730 0.380 -49.288 1.00 74.44 93 ARG A C 1
ATOM 663 O O . ARG A 1 93 ? 32.230 -0.740 -49.310 1.00 74.44 93 ARG A O 1
ATOM 670 N N . LEU A 1 94 ? 31.792 1.196 -48.235 1.00 75.75 94 LEU A N 1
ATOM 671 C CA . LEU A 1 94 ? 32.479 0.862 -46.983 1.00 75.75 94 LEU A CA 1
ATOM 672 C C . LEU A 1 94 ? 31.864 -0.368 -46.304 1.00 75.75 94 LEU A C 1
ATOM 674 O O . LEU A 1 94 ? 32.581 -1.265 -45.871 1.00 75.75 94 LEU A O 1
ATOM 678 N N . ASP A 1 95 ? 30.534 -0.466 -46.304 1.00 72.75 95 ASP A N 1
ATOM 679 C CA . ASP A 1 95 ? 29.804 -1.637 -45.803 1.00 72.75 95 ASP A CA 1
ATOM 680 C C . ASP A 1 95 ? 30.173 -2.911 -46.588 1.00 72.75 95 ASP A C 1
ATOM 682 O O . ASP A 1 95 ? 30.434 -3.962 -46.006 1.00 72.75 95 ASP A O 1
ATOM 686 N N . SER A 1 96 ? 30.290 -2.798 -47.917 1.00 71.25 96 SER A N 1
ATOM 687 C CA . SER A 1 96 ? 30.709 -3.899 -48.801 1.00 71.25 96 SER A CA 1
ATOM 688 C C . SER A 1 96 ? 32.191 -4.265 -48.649 1.00 71.25 96 SER A C 1
ATOM 690 O O . SER A 1 96 ? 32.570 -5.402 -48.922 1.00 71.25 96 SER A O 1
ATOM 692 N N . ALA A 1 97 ? 33.024 -3.322 -48.201 1.00 75.06 97 ALA A N 1
ATOM 693 C CA . ALA A 1 97 ? 34.434 -3.533 -47.880 1.00 75.06 97 ALA A CA 1
ATOM 694 C C . ALA A 1 97 ? 34.653 -4.124 -46.471 1.00 75.06 97 ALA A C 1
ATOM 696 O O . ALA A 1 97 ? 35.772 -4.501 -46.133 1.00 75.06 97 ALA A O 1
ATOM 697 N N . GLY A 1 98 ? 33.597 -4.238 -45.655 1.00 74.81 98 GLY A N 1
ATOM 698 C CA . GLY A 1 98 ? 33.665 -4.734 -44.277 1.00 74.81 98 GLY A CA 1
ATOM 699 C C . GLY A 1 98 ? 33.995 -3.662 -43.231 1.00 74.81 98 GLY A C 1
ATOM 700 O O . GLY A 1 98 ? 33.998 -3.963 -42.036 1.00 74.81 98 GLY A O 1
ATOM 701 N N . GLU A 1 99 ? 34.197 -2.408 -43.642 1.00 82.00 99 GLU A N 1
ATOM 702 C CA . GLU A 1 99 ? 34.447 -1.256 -42.767 1.00 82.00 99 GLU A CA 1
ATOM 703 C C . GLU A 1 99 ? 33.133 -0.682 -42.215 1.00 82.00 99 GLU A C 1
ATOM 705 O O . GLU A 1 99 ? 32.705 0.440 -42.497 1.00 82.00 99 GLU A O 1
ATOM 710 N N . LYS A 1 100 ? 32.466 -1.496 -41.396 1.00 80.38 100 LYS A N 1
ATOM 711 C CA . LYS A 1 100 ? 31.130 -1.215 -40.851 1.00 80.38 100 LYS A CA 1
ATOM 712 C C . LYS A 1 100 ? 31.064 0.037 -39.971 1.00 80.38 100 LYS A C 1
ATOM 714 O O . LYS A 1 100 ? 30.023 0.686 -39.944 1.00 80.38 100 LYS A O 1
ATOM 719 N N . ALA A 1 101 ? 32.147 0.371 -39.264 1.00 82.00 101 ALA A N 1
ATOM 720 C CA . ALA A 1 101 ? 32.209 1.548 -38.396 1.00 82.00 101 ALA A CA 1
ATOM 721 C C . ALA A 1 101 ? 32.204 2.856 -39.208 1.00 82.00 101 ALA A C 1
ATOM 723 O O . ALA A 1 101 ? 31.334 3.695 -39.000 1.00 82.00 101 ALA A O 1
ATOM 724 N N . GLY A 1 102 ? 33.075 2.979 -40.217 1.00 81.44 102 GLY A N 1
ATOM 725 C CA . GLY A 1 102 ? 33.102 4.156 -41.096 1.00 81.44 102 GLY A CA 1
ATOM 726 C C . GLY A 1 102 ? 31.808 4.327 -41.901 1.00 81.44 102 GLY A C 1
ATOM 727 O O . GLY A 1 102 ? 31.298 5.436 -42.055 1.00 81.44 102 GLY A O 1
ATOM 728 N N . ALA A 1 103 ? 31.204 3.218 -42.344 1.00 81.19 103 ALA A N 1
ATOM 729 C CA . ALA A 1 103 ? 29.889 3.246 -42.984 1.00 81.19 103 ALA A CA 1
ATOM 730 C C . ALA A 1 103 ? 28.778 3.760 -42.044 1.00 81.19 103 ALA A C 1
ATOM 732 O O . ALA A 1 103 ? 27.834 4.415 -42.498 1.00 81.19 103 ALA A O 1
ATOM 733 N N . ALA A 1 104 ? 28.867 3.454 -40.747 1.00 85.50 104 ALA A N 1
ATOM 734 C CA . ALA A 1 104 ? 27.906 3.894 -39.743 1.00 85.50 104 ALA A CA 1
ATOM 735 C C . ALA A 1 104 ? 28.039 5.393 -39.433 1.00 85.50 104 ALA A C 1
ATOM 737 O O . ALA A 1 104 ? 27.022 6.085 -39.427 1.00 85.50 104 ALA A O 1
ATOM 738 N N . GLU A 1 105 ? 29.265 5.905 -39.291 1.00 85.25 105 GLU A N 1
ATOM 739 C CA . GLU A 1 105 ? 29.541 7.335 -39.074 1.00 85.25 105 GLU A CA 1
ATOM 740 C C . GLU A 1 105 ? 29.007 8.206 -40.219 1.00 85.25 105 GLU A C 1
ATOM 742 O O . GLU A 1 105 ? 28.370 9.238 -39.992 1.00 85.25 105 GLU A O 1
ATOM 747 N N . LEU A 1 106 ? 29.192 7.768 -41.471 1.00 78.62 106 LEU A N 1
ATOM 748 C CA . LEU A 1 106 ? 28.613 8.460 -42.624 1.00 78.62 106 LEU A CA 1
ATOM 749 C C . LEU A 1 106 ? 27.083 8.455 -42.570 1.00 78.62 106 LEU A C 1
ATOM 751 O O . LEU A 1 106 ? 26.459 9.489 -42.797 1.00 78.62 106 LEU A O 1
ATOM 755 N N . CYS A 1 107 ? 26.463 7.321 -42.226 1.00 78.25 107 CYS A N 1
ATOM 756 C CA . CYS A 1 107 ? 25.007 7.248 -42.071 1.00 78.25 107 CYS A CA 1
ATOM 757 C C . CYS A 1 107 ? 24.492 8.177 -40.958 1.00 78.25 107 CYS A C 1
ATOM 759 O O . CYS A 1 107 ? 23.424 8.771 -41.111 1.00 78.25 107 CYS A O 1
ATOM 761 N N . GLU A 1 108 ? 25.242 8.319 -39.865 1.00 81.81 108 GLU A N 1
ATOM 762 C CA . GLU A 1 108 ? 24.928 9.224 -38.757 1.00 81.81 108 GLU A CA 1
ATOM 763 C C . GLU A 1 108 ? 25.018 10.694 -39.188 1.00 81.81 108 GLU A C 1
ATOM 765 O O . GLU A 1 108 ? 24.094 11.463 -38.922 1.00 81.81 108 GLU A O 1
ATOM 770 N N . ARG A 1 109 ? 26.056 11.069 -39.949 1.00 80.31 109 ARG A N 1
ATOM 771 C CA . ARG A 1 109 ? 26.227 12.430 -40.489 1.00 80.31 109 ARG A CA 1
ATOM 772 C C . ARG A 1 109 ? 25.104 12.842 -41.442 1.00 80.31 109 ARG A C 1
ATOM 774 O O . ARG A 1 109 ? 24.708 14.003 -41.461 1.00 80.31 109 ARG A O 1
ATOM 781 N N . ILE A 1 110 ? 24.582 11.891 -42.215 1.00 77.94 110 ILE A N 1
ATOM 782 C CA . ILE A 1 110 ? 23.448 12.101 -43.130 1.00 77.94 110 ILE A CA 1
ATOM 783 C C . ILE A 1 110 ? 22.113 12.194 -42.360 1.00 77.94 110 ILE A C 1
ATOM 785 O O . ILE A 1 110 ? 21.099 12.588 -42.929 1.00 77.94 110 ILE A O 1
ATOM 789 N N . GLY A 1 111 ? 22.084 11.831 -41.071 1.00 76.81 111 GLY A N 1
ATOM 790 C CA . GLY A 1 111 ? 20.864 11.772 -40.260 1.00 76.81 111 GLY A CA 1
ATOM 791 C C . GLY A 1 111 ? 20.052 10.485 -40.448 1.00 76.81 111 GLY A C 1
ATOM 792 O O . GLY A 1 111 ? 18.933 10.375 -39.948 1.00 76.81 111 GLY A O 1
ATOM 793 N N . ASN A 1 112 ? 20.595 9.473 -41.137 1.00 83.25 112 ASN A N 1
ATOM 794 C CA . ASN A 1 112 ? 19.954 8.165 -41.288 1.00 83.25 112 ASN A CA 1
ATOM 795 C C . ASN A 1 112 ? 20.306 7.250 -40.105 1.00 83.25 112 ASN A C 1
ATOM 797 O O . ASN A 1 112 ? 21.017 6.245 -40.235 1.00 83.25 112 ASN A O 1
ATOM 801 N N . TYR A 1 113 ? 19.780 7.605 -38.933 1.00 85.88 113 TYR A N 1
ATOM 802 C CA . TYR A 1 113 ? 20.104 6.951 -37.666 1.00 85.88 113 TYR A CA 1
ATOM 803 C C . TYR A 1 113 ? 19.725 5.464 -37.628 1.00 85.88 113 TYR A C 1
ATOM 805 O O . TYR A 1 113 ? 20.467 4.662 -37.070 1.00 85.88 113 TYR A O 1
ATOM 813 N N . ALA A 1 114 ? 18.634 5.051 -38.283 1.00 84.38 114 ALA A N 1
ATOM 814 C CA . ALA A 1 114 ? 18.230 3.641 -38.325 1.00 84.38 114 ALA A CA 1
ATOM 815 C C . ALA A 1 114 ? 19.246 2.761 -39.077 1.00 84.38 114 ALA A C 1
ATOM 817 O O . ALA A 1 114 ? 19.506 1.616 -38.701 1.00 84.38 114 ALA A O 1
ATOM 818 N N . SER A 1 115 ? 19.834 3.291 -40.152 1.00 83.44 115 SER A N 1
ATOM 819 C CA . SER A 1 115 ? 20.847 2.575 -40.929 1.00 83.44 115 SER A CA 1
ATOM 820 C C . SER A 1 115 ? 22.219 2.615 -40.259 1.00 83.44 115 SER A C 1
ATOM 822 O O . SER A 1 115 ? 22.928 1.610 -40.307 1.00 83.44 115 SER A O 1
ATOM 824 N N . ALA A 1 116 ? 22.564 3.730 -39.604 1.00 85.94 116 ALA A N 1
ATOM 825 C CA . ALA A 1 116 ? 23.756 3.837 -38.763 1.00 85.94 116 ALA A CA 1
ATOM 826 C C . ALA A 1 116 ? 23.711 2.815 -37.616 1.00 85.94 116 ALA A C 1
ATOM 828 O O . ALA A 1 116 ? 24.644 2.035 -37.438 1.00 85.94 116 ALA A O 1
ATOM 829 N N . ALA A 1 117 ? 22.576 2.727 -36.916 1.00 89.69 117 ALA A N 1
ATOM 830 C CA . ALA A 1 117 ? 22.389 1.835 -35.778 1.00 89.69 117 ALA A CA 1
ATOM 831 C C . ALA A 1 117 ? 22.592 0.354 -36.127 1.00 89.69 117 ALA A C 1
ATOM 833 O O . ALA A 1 117 ? 23.322 -0.351 -35.431 1.00 89.69 117 ALA A O 1
ATOM 834 N N . ARG A 1 118 ? 22.015 -0.122 -37.243 1.00 88.31 118 ARG A N 1
ATOM 835 C CA . ARG A 1 118 ? 22.217 -1.507 -37.715 1.00 88.31 118 ARG A CA 1
ATOM 836 C C . ARG A 1 118 ? 23.685 -1.815 -37.997 1.00 88.31 118 ARG A C 1
ATOM 838 O O . ARG A 1 118 ? 24.152 -2.913 -37.693 1.00 88.31 118 ARG A O 1
ATOM 845 N N . ARG A 1 119 ? 24.413 -0.854 -38.568 1.00 87.25 119 ARG A N 1
ATOM 846 C CA . ARG A 1 119 ? 25.832 -1.010 -38.903 1.00 87.25 119 ARG A CA 1
ATOM 847 C C . ARG A 1 119 ? 26.701 -1.020 -37.656 1.00 87.25 119 ARG A C 1
ATOM 849 O O . ARG A 1 119 ? 27.459 -1.975 -37.498 1.00 87.25 119 ARG A O 1
ATOM 856 N N . TYR A 1 120 ? 26.499 -0.075 -36.735 1.00 91.25 120 TYR A N 1
ATOM 857 C CA . TYR A 1 120 ? 27.151 -0.079 -35.422 1.00 91.25 120 TYR A CA 1
ATOM 858 C C . TYR A 1 120 ? 26.874 -1.379 -34.652 1.00 91.25 120 TYR A C 1
ATOM 860 O O . TYR A 1 120 ? 27.808 -2.000 -34.145 1.00 91.25 120 TYR A O 1
ATOM 868 N N . ALA A 1 121 ? 25.628 -1.868 -34.650 1.00 90.00 121 ALA A N 1
ATOM 869 C CA . ALA A 1 121 ? 25.275 -3.133 -34.003 1.00 90.00 121 ALA A CA 1
ATOM 870 C C . ALA A 1 121 ? 26.032 -4.315 -34.631 1.00 90.00 121 ALA A C 1
ATOM 872 O O . ALA A 1 121 ? 26.604 -5.141 -33.924 1.00 90.00 121 ALA A O 1
ATOM 873 N N . SER A 1 122 ? 26.106 -4.364 -35.965 1.00 87.44 122 SER A N 1
ATOM 874 C CA . SER A 1 122 ? 26.837 -5.407 -36.695 1.00 87.44 122 SER A CA 1
ATOM 875 C C . SER A 1 122 ? 28.365 -5.316 -36.572 1.00 87.44 122 SER A C 1
ATOM 877 O O . SER A 1 122 ? 29.057 -6.271 -36.939 1.00 87.44 122 SER A O 1
ATOM 879 N N . ALA A 1 123 ? 28.879 -4.171 -36.115 1.00 87.19 123 ALA A N 1
ATOM 880 C CA . ALA A 1 123 ? 30.284 -3.922 -35.809 1.00 87.19 123 ALA A CA 1
ATOM 881 C C . ALA A 1 123 ? 30.625 -4.220 -34.335 1.00 87.19 123 ALA A C 1
ATOM 883 O O . ALA A 1 123 ? 31.792 -4.168 -33.964 1.00 87.19 123 ALA A O 1
ATOM 884 N N . GLY A 1 124 ? 29.628 -4.530 -33.496 1.00 87.62 124 GLY A N 1
ATOM 885 C CA . GLY A 1 124 ? 29.802 -4.745 -32.056 1.00 87.62 124 GLY A CA 1
ATOM 886 C C . GLY A 1 124 ? 29.870 -3.457 -31.226 1.00 87.62 124 GLY A C 1
ATOM 887 O O . GLY A 1 124 ? 29.984 -3.533 -30.005 1.00 87.62 124 GLY A O 1
ATOM 888 N N . ALA A 1 125 ? 29.742 -2.282 -31.851 1.00 91.94 125 ALA A N 1
ATOM 889 C CA . ALA A 1 125 ? 29.672 -0.982 -31.181 1.00 91.94 125 ALA A CA 1
ATOM 890 C C . ALA A 1 125 ? 28.258 -0.750 -30.617 1.00 91.94 125 ALA A C 1
ATOM 892 O O . ALA A 1 125 ? 27.479 0.070 -31.105 1.00 91.94 125 ALA A O 1
ATOM 893 N N . LEU A 1 126 ? 27.893 -1.546 -29.609 1.00 93.19 126 LEU A N 1
ATOM 894 C CA . LEU A 1 126 ? 26.528 -1.623 -29.085 1.00 93.19 126 LEU A CA 1
ATOM 895 C C . LEU A 1 126 ? 26.047 -0.310 -28.451 1.00 93.19 126 LEU A C 1
ATOM 897 O O . LEU A 1 126 ? 24.870 0.024 -28.560 1.00 93.19 126 LEU A O 1
ATOM 901 N N . GLU A 1 127 ? 26.937 0.464 -27.833 1.00 93.94 127 GLU A N 1
ATOM 902 C CA . GLU A 1 127 ? 26.572 1.760 -27.252 1.00 93.94 127 GLU A CA 1
ATOM 903 C C . GLU A 1 127 ? 26.183 2.785 -28.321 1.00 93.94 127 GLU A C 1
ATOM 905 O O . GLU A 1 127 ? 25.182 3.489 -28.175 1.00 93.94 127 GLU A O 1
ATOM 910 N N . ASP A 1 128 ? 26.962 2.861 -29.400 1.00 92.19 128 ASP A N 1
ATOM 911 C CA . ASP A 1 128 ? 26.737 3.789 -30.512 1.00 92.19 128 ASP A CA 1
ATOM 912 C C . ASP A 1 128 ? 25.488 3.381 -31.299 1.00 92.19 128 ASP A C 1
ATOM 914 O O . ASP A 1 128 ? 24.653 4.223 -31.645 1.00 92.19 128 ASP A O 1
ATOM 918 N N . ALA A 1 129 ? 25.295 2.068 -31.469 1.00 92.44 129 ALA A N 1
ATOM 919 C CA . ALA A 1 129 ? 24.072 1.497 -32.012 1.00 92.44 129 ALA A CA 1
ATOM 920 C C . ALA A 1 129 ? 22.844 1.879 -31.175 1.00 92.44 129 ALA A C 1
ATOM 922 O O . ALA A 1 129 ? 21.849 2.343 -31.730 1.00 92.44 129 ALA A O 1
ATOM 923 N N . GLY A 1 130 ? 22.928 1.739 -29.847 1.00 94.06 130 GLY A N 1
ATOM 924 C CA . GLY A 1 130 ? 21.863 2.111 -28.916 1.00 94.06 130 GLY A CA 1
ATOM 925 C C . GLY A 1 130 ? 21.475 3.585 -29.038 1.00 94.06 130 GLY A C 1
ATOM 926 O O . GLY A 1 130 ? 20.294 3.898 -29.198 1.00 94.06 130 GLY A O 1
ATOM 927 N N . ARG A 1 131 ? 22.459 4.499 -29.058 1.00 93.94 131 ARG A N 1
ATOM 928 C CA . ARG A 1 131 ? 22.208 5.943 -29.239 1.00 93.94 131 ARG A CA 1
ATOM 929 C C . ARG A 1 131 ? 21.538 6.246 -30.579 1.00 93.94 131 ARG A C 1
ATOM 931 O O . ARG A 1 131 ? 20.548 6.977 -30.609 1.00 93.94 131 ARG A O 1
ATOM 938 N N . CYS A 1 132 ? 22.020 5.648 -31.668 1.00 89.62 132 CYS A N 1
ATOM 939 C CA . CYS A 1 132 ? 21.424 5.827 -32.992 1.00 89.62 132 CYS A CA 1
ATOM 940 C C . CYS A 1 132 ? 19.989 5.276 -33.061 1.00 89.62 132 CYS A C 1
ATOM 942 O O . CYS A 1 132 ? 19.113 5.923 -33.632 1.00 89.62 132 CYS A O 1
ATOM 944 N N . TYR A 1 133 ? 19.702 4.129 -32.439 1.00 93.12 133 TYR A N 1
ATOM 945 C CA . TYR A 1 133 ? 18.336 3.601 -32.369 1.00 93.12 133 TYR A CA 1
ATOM 946 C C . TYR A 1 133 ? 17.392 4.518 -31.583 1.00 93.12 133 TYR A C 1
ATOM 948 O O . TYR A 1 133 ? 16.253 4.722 -32.004 1.00 93.12 133 TYR A O 1
ATOM 956 N N . VAL A 1 134 ? 17.863 5.132 -30.493 1.00 93.62 134 VAL A N 1
ATOM 957 C CA . VAL A 1 134 ? 17.082 6.122 -29.733 1.00 93.62 134 VAL A CA 1
ATOM 958 C C . VAL A 1 134 ? 16.780 7.365 -30.572 1.00 93.62 134 VAL A C 1
ATOM 960 O O . VAL A 1 134 ? 15.635 7.821 -30.571 1.00 93.62 134 VAL A O 1
ATOM 963 N N . LEU A 1 135 ? 17.764 7.887 -31.313 1.00 90.94 135 LEU A N 1
ATOM 964 C CA . LEU A 1 135 ? 17.573 9.021 -32.231 1.00 90.94 135 LEU A CA 1
ATOM 965 C C . LEU A 1 135 ? 16.613 8.684 -33.380 1.00 90.94 135 LEU A C 1
ATOM 967 O O . LEU A 1 135 ? 15.840 9.537 -33.806 1.00 90.94 135 LEU A O 1
ATOM 971 N N . ALA A 1 136 ? 16.607 7.429 -33.835 1.00 87.50 136 ALA A N 1
ATOM 972 C CA . ALA A 1 136 ? 15.664 6.926 -34.831 1.00 87.50 136 ALA A CA 1
ATOM 973 C C . ALA A 1 136 ? 14.244 6.668 -34.280 1.00 87.50 136 ALA A C 1
ATOM 975 O O . ALA A 1 136 ? 13.355 6.317 -35.053 1.00 87.50 136 ALA A O 1
ATOM 976 N N . GLY A 1 137 ? 14.022 6.787 -32.964 1.00 90.31 137 GLY A N 1
ATOM 977 C CA . GLY A 1 137 ? 12.748 6.455 -32.311 1.00 90.31 137 GLY A CA 1
ATOM 978 C C . GLY A 1 137 ? 12.481 4.951 -32.149 1.00 90.31 137 GLY A C 1
ATOM 979 O O . GLY A 1 137 ? 11.394 4.556 -31.733 1.00 90.31 137 GLY A O 1
ATOM 980 N N . LEU A 1 138 ? 13.463 4.098 -32.448 1.00 92.06 138 LEU A N 1
ATOM 981 C CA . LEU A 1 138 ? 13.373 2.639 -32.357 1.00 92.06 138 LEU A CA 1
ATOM 982 C C . LEU A 1 138 ? 13.824 2.164 -30.969 1.00 92.06 138 LEU A C 1
ATOM 984 O O . LEU A 1 138 ? 14.874 1.545 -30.800 1.00 92.06 138 LEU A O 1
ATOM 988 N N . TYR A 1 139 ? 13.027 2.478 -29.947 1.00 93.62 139 TYR A N 1
ATOM 989 C CA . TYR A 1 139 ? 13.426 2.283 -28.549 1.00 93.62 139 TYR A CA 1
ATOM 990 C C . TYR A 1 139 ? 13.640 0.817 -28.155 1.00 93.62 139 TYR A C 1
ATOM 992 O O . TYR A 1 139 ? 14.534 0.537 -27.363 1.00 93.62 139 TYR A O 1
ATOM 1000 N N . ARG A 1 140 ? 12.885 -0.127 -28.731 1.00 94.38 140 ARG A N 1
ATOM 1001 C CA . ARG A 1 140 ? 13.044 -1.564 -28.445 1.00 94.38 140 ARG A CA 1
ATOM 1002 C C . ARG A 1 140 ? 14.415 -2.094 -28.878 1.00 94.38 140 ARG A C 1
ATOM 1004 O O . ARG A 1 140 ? 15.083 -2.769 -28.099 1.00 94.38 140 ARG A O 1
ATOM 1011 N N . ASP A 1 141 ? 14.841 -1.759 -30.094 1.00 92.94 141 ASP A N 1
ATOM 1012 C CA . ASP A 1 141 ? 16.143 -2.179 -30.624 1.00 92.94 141 ASP A CA 1
ATOM 1013 C C . ASP A 1 141 ? 17.284 -1.474 -29.879 1.00 92.94 141 ASP A C 1
ATOM 1015 O O . ASP A 1 141 ? 18.275 -2.102 -29.505 1.00 92.94 141 ASP A O 1
ATOM 1019 N N . GLY A 1 142 ? 17.103 -0.184 -29.567 1.00 93.94 142 GLY A N 1
ATOM 1020 C CA . GLY A 1 142 ? 18.038 0.571 -28.735 1.00 93.94 142 GLY A CA 1
ATOM 1021 C C . GLY A 1 142 ? 18.217 -0.040 -27.345 1.00 93.94 142 GLY A C 1
ATOM 1022 O O . GLY A 1 142 ? 19.347 -0.177 -26.877 1.00 93.94 142 GLY A O 1
ATOM 1023 N N . ALA A 1 143 ? 17.128 -0.487 -26.716 1.00 95.56 143 ALA A N 1
ATOM 1024 C CA . ALA A 1 143 ? 17.163 -1.139 -25.413 1.00 95.56 143 ALA A CA 1
ATOM 1025 C C . ALA A 1 143 ? 17.946 -2.462 -25.436 1.00 95.56 143 ALA A C 1
ATOM 1027 O O . ALA A 1 143 ? 18.736 -2.724 -24.526 1.00 95.56 143 ALA A O 1
ATOM 1028 N N . ALA A 1 144 ? 17.781 -3.272 -26.488 1.00 94.31 144 ALA A N 1
ATOM 1029 C CA . ALA A 1 144 ? 18.542 -4.509 -26.670 1.00 94.31 144 ALA A CA 1
ATOM 1030 C C . ALA A 1 144 ? 20.046 -4.236 -26.849 1.00 94.31 144 ALA A C 1
ATOM 1032 O O . ALA A 1 144 ? 20.877 -4.929 -26.258 1.00 94.31 144 ALA A O 1
ATOM 1033 N N . CYS A 1 145 ? 20.404 -3.192 -27.605 1.00 94.00 145 CYS A N 1
ATOM 1034 C CA . CYS A 1 145 ? 21.793 -2.764 -27.755 1.00 94.00 145 CYS A CA 1
ATOM 1035 C C . CYS A 1 145 ? 22.402 -2.291 -26.426 1.00 94.00 145 CYS A C 1
ATOM 1037 O O . CYS A 1 145 ? 23.493 -2.734 -26.070 1.00 94.00 145 CYS A O 1
ATOM 1039 N N . PHE A 1 146 ? 21.698 -1.457 -25.654 1.00 96.06 146 PHE A N 1
ATOM 1040 C CA . PHE A 1 146 ? 22.187 -1.010 -24.346 1.00 96.06 146 PHE A CA 1
ATOM 1041 C C . PHE A 1 146 ? 22.307 -2.148 -23.327 1.00 96.06 146 PHE A C 1
ATOM 1043 O O . PHE A 1 146 ? 23.247 -2.153 -22.535 1.00 96.06 146 PHE A O 1
ATOM 1050 N N . ASP A 1 147 ? 21.417 -3.141 -23.367 1.00 94.19 147 ASP A N 1
ATOM 1051 C CA . ASP A 1 147 ? 21.529 -4.329 -22.514 1.00 94.19 147 ASP A CA 1
ATOM 1052 C C . ASP A 1 147 ? 22.754 -5.174 -22.841 1.00 94.19 147 ASP A C 1
ATOM 1054 O O . ASP A 1 147 ? 23.496 -5.556 -21.940 1.00 94.19 147 ASP A O 1
ATOM 1058 N N . GLY A 1 148 ? 22.994 -5.424 -24.132 1.00 93.25 148 GLY A N 1
ATOM 1059 C CA . GLY A 1 148 ? 24.188 -6.135 -24.583 1.00 93.25 148 GLY A CA 1
ATOM 1060 C C . GLY A 1 148 ? 25.478 -5.384 -24.240 1.00 93.25 148 GLY A C 1
ATOM 1061 O O . GLY A 1 148 ? 26.499 -6.013 -23.979 1.00 93.25 148 GLY A O 1
ATOM 1062 N N . ALA A 1 149 ? 25.421 -4.050 -24.176 1.00 92.88 149 ALA A N 1
ATOM 1063 C CA . ALA A 1 149 ? 26.518 -3.200 -23.712 1.00 92.88 149 ALA A CA 1
ATOM 1064 C C . ALA A 1 149 ? 26.658 -3.141 -22.175 1.00 92.88 149 ALA A C 1
ATOM 1066 O O . ALA A 1 149 ? 27.582 -2.510 -21.671 1.00 92.88 149 ALA A O 1
ATOM 1067 N N . GLY A 1 150 ? 25.742 -3.747 -21.409 1.00 93.31 150 GLY A N 1
ATOM 1068 C CA . GLY A 1 150 ? 25.730 -3.685 -19.943 1.00 93.31 150 GLY A CA 1
ATOM 1069 C C . GLY A 1 150 ? 25.246 -2.351 -19.356 1.00 93.31 150 GLY A C 1
ATOM 1070 O O . GLY A 1 150 ? 25.284 -2.169 -18.138 1.00 93.31 150 GLY A O 1
ATOM 1071 N N . LYS A 1 151 ? 24.744 -1.421 -20.179 1.00 95.31 151 LYS A N 1
ATOM 1072 C CA . LYS A 1 151 ? 24.183 -0.132 -19.739 1.00 95.31 151 LYS A CA 1
ATOM 1073 C C . LYS A 1 151 ? 22.731 -0.290 -19.301 1.00 95.31 151 LYS A C 1
ATOM 1075 O O . LYS A 1 151 ? 21.793 0.087 -19.999 1.00 95.31 151 LYS A O 1
ATOM 1080 N N . LEU A 1 152 ? 22.553 -0.866 -18.116 1.00 95.19 152 LEU A N 1
ATOM 1081 C CA . LEU A 1 152 ? 21.241 -1.261 -17.597 1.00 95.19 152 LEU A CA 1
ATOM 1082 C C . LEU A 1 152 ? 20.248 -0.094 -17.470 1.00 95.19 152 LEU A C 1
ATOM 1084 O O . LEU A 1 152 ? 19.082 -0.270 -17.810 1.00 95.19 152 LEU A O 1
ATOM 1088 N N . LEU A 1 153 ? 20.695 1.085 -17.020 1.00 95.44 153 LEU A N 1
ATOM 1089 C CA . LEU A 1 153 ? 19.823 2.258 -16.855 1.00 95.44 153 LEU A CA 1
ATOM 1090 C C . LEU A 1 153 ? 19.343 2.819 -18.201 1.00 95.44 153 LEU A C 1
ATOM 1092 O O . LEU A 1 153 ? 18.156 3.104 -18.354 1.00 95.44 153 LEU A O 1
ATOM 1096 N N . ASP A 1 154 ? 20.236 2.913 -19.190 1.00 95.31 154 ASP A N 1
ATOM 1097 C CA . ASP A 1 154 ? 19.881 3.376 -20.537 1.00 95.31 154 ASP A CA 1
ATOM 1098 C C . ASP A 1 154 ? 18.943 2.379 -21.229 1.00 95.31 154 ASP A C 1
ATOM 1100 O O . ASP A 1 154 ? 17.957 2.774 -21.855 1.00 95.31 154 ASP A O 1
ATOM 1104 N N . ALA A 1 155 ? 19.200 1.077 -21.058 1.00 95.56 155 ALA A N 1
ATOM 1105 C CA . ALA A 1 155 ? 18.315 0.024 -21.541 1.00 95.56 155 ALA A CA 1
ATOM 1106 C C . ALA A 1 155 ? 16.919 0.134 -20.911 1.00 95.56 155 ALA A C 1
ATOM 1108 O O . ALA A 1 155 ? 15.922 0.086 -21.628 1.00 95.56 155 ALA A O 1
ATOM 1109 N N . ALA A 1 156 ? 16.840 0.328 -19.591 1.00 96.50 156 ALA A N 1
ATOM 1110 C CA . ALA A 1 156 ? 15.579 0.471 -18.868 1.00 96.50 156 ALA A CA 1
ATOM 1111 C C . ALA A 1 156 ? 14.768 1.685 -19.352 1.00 96.50 156 ALA A C 1
ATOM 1113 O O . ALA A 1 156 ? 13.584 1.551 -19.655 1.00 96.50 156 ALA A O 1
ATOM 1114 N N . ALA A 1 157 ? 15.417 2.843 -19.517 1.00 95.06 157 ALA A N 1
ATOM 1115 C CA . ALA A 1 157 ? 14.778 4.047 -20.049 1.00 95.06 157 ALA A CA 1
ATOM 1116 C C . ALA A 1 157 ? 14.259 3.845 -21.485 1.00 95.06 157 ALA A C 1
ATOM 1118 O O . ALA A 1 157 ? 13.193 4.347 -21.848 1.00 95.06 157 ALA A O 1
ATOM 1119 N N . CYS A 1 158 ? 14.988 3.088 -22.310 1.00 94.88 158 CYS A N 1
ATOM 1120 C CA . CYS A 1 158 ? 14.533 2.735 -23.652 1.00 94.88 158 CYS A CA 1
ATOM 1121 C C . CYS A 1 158 ? 13.326 1.783 -23.618 1.00 94.88 158 CYS A C 1
ATOM 1123 O O . CYS A 1 158 ? 12.369 2.009 -24.355 1.00 94.88 158 CYS A O 1
ATOM 1125 N N . TYR A 1 159 ? 13.317 0.773 -22.742 1.00 96.31 159 TYR A N 1
ATOM 1126 C CA . TYR A 1 159 ? 12.154 -0.105 -22.569 1.00 96.31 159 TYR A CA 1
ATOM 1127 C C . TYR A 1 159 ? 10.916 0.651 -22.073 1.00 96.31 159 TYR A C 1
ATOM 1129 O O . TYR A 1 159 ? 9.830 0.437 -22.608 1.00 96.31 159 TYR A O 1
ATOM 1137 N N . GLU A 1 160 ? 11.074 1.599 -21.144 1.00 94.62 160 GLU A N 1
ATOM 1138 C CA . GLU A 1 160 ? 9.969 2.446 -20.676 1.00 94.62 160 GLU A CA 1
ATOM 1139 C C . GLU A 1 160 ? 9.379 3.275 -21.830 1.00 94.62 160 GLU A C 1
ATOM 1141 O O . GLU A 1 160 ? 8.165 3.306 -22.030 1.00 94.62 160 GLU A O 1
ATOM 1146 N N . ARG A 1 161 ? 10.229 3.883 -22.671 1.00 94.12 161 ARG A N 1
ATOM 1147 C CA . ARG A 1 161 ? 9.777 4.622 -23.868 1.00 94.12 161 ARG A CA 1
ATOM 1148 C C . ARG A 1 161 ? 9.144 3.728 -24.932 1.00 94.12 161 ARG A C 1
ATOM 1150 O O . ARG A 1 161 ? 8.350 4.216 -25.732 1.00 94.12 161 ARG A O 1
ATOM 1157 N N . ALA A 1 162 ? 9.494 2.445 -24.955 1.00 93.19 162 ALA A N 1
ATOM 1158 C CA . ALA A 1 162 ? 8.879 1.447 -25.821 1.00 93.19 162 ALA A CA 1
ATOM 1159 C C . ALA A 1 162 ? 7.533 0.920 -25.278 1.00 93.19 162 ALA A C 1
ATOM 1161 O O . ALA A 1 162 ? 6.878 0.148 -25.975 1.00 93.19 162 ALA A O 1
ATOM 1162 N N . GLY A 1 163 ? 7.124 1.306 -24.059 1.00 93.62 163 GLY A N 1
ATOM 1163 C CA . GLY A 1 163 ? 5.935 0.775 -23.379 1.00 93.62 163 GLY A CA 1
ATOM 1164 C C . GLY A 1 163 ? 6.116 -0.646 -22.830 1.00 93.62 163 GLY A C 1
ATOM 1165 O O . GLY A 1 163 ? 5.137 -1.325 -22.535 1.00 93.62 163 GLY A O 1
ATOM 1166 N N . MET A 1 164 ? 7.361 -1.115 -22.723 1.00 94.94 164 MET A N 1
ATOM 1167 C CA . MET A 1 164 ? 7.732 -2.442 -22.224 1.00 94.94 164 MET A CA 1
ATOM 1168 C C . MET A 1 164 ? 8.088 -2.335 -20.735 1.00 94.94 164 MET A C 1
ATOM 1170 O O . MET A 1 164 ? 9.245 -2.448 -20.331 1.00 94.94 164 MET A O 1
ATOM 1174 N N . ASP A 1 165 ? 7.082 -2.011 -19.920 1.00 95.44 165 ASP A N 1
ATOM 1175 C CA . ASP A 1 165 ? 7.272 -1.632 -18.515 1.00 95.44 165 ASP A CA 1
ATOM 1176 C C . ASP A 1 165 ? 7.830 -2.776 -17.649 1.00 95.44 165 ASP A C 1
ATOM 1178 O O . ASP A 1 165 ? 8.608 -2.532 -16.728 1.00 95.44 165 ASP A O 1
ATOM 1182 N N . SER A 1 166 ? 7.482 -4.032 -17.945 1.00 94.75 166 SER A N 1
ATOM 1183 C CA . SER A 1 166 ? 7.987 -5.184 -17.181 1.00 94.75 166 SER A CA 1
ATOM 1184 C C . SER A 1 166 ? 9.483 -5.400 -17.421 1.00 94.75 166 SER A C 1
ATOM 1186 O O . SER A 1 166 ? 10.254 -5.531 -16.473 1.00 94.75 166 SER A O 1
ATOM 1188 N N . GLU A 1 167 ? 9.919 -5.331 -18.678 1.00 95.25 167 GLU A N 1
ATOM 1189 C 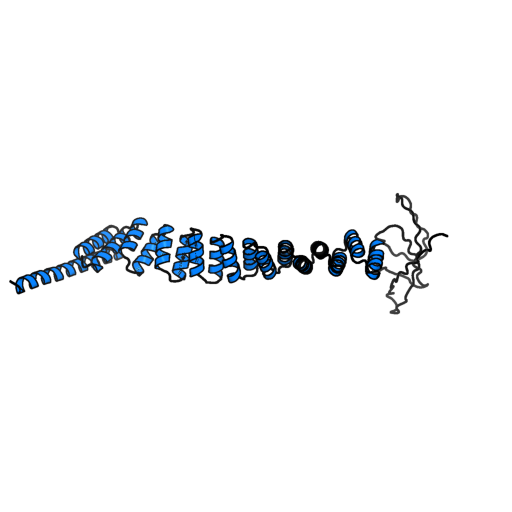CA . GLU A 1 167 ? 11.327 -5.416 -19.055 1.00 95.25 167 GLU A CA 1
ATOM 1190 C C . GLU A 1 167 ? 12.123 -4.237 -18.488 1.00 95.25 167 GLU A C 1
ATOM 1192 O O . GLU A 1 167 ? 13.214 -4.433 -17.950 1.00 95.25 167 GLU A O 1
ATOM 1197 N N . ALA A 1 168 ? 11.570 -3.020 -18.537 1.00 96.31 168 ALA A N 1
ATOM 1198 C CA . ALA A 1 168 ? 12.182 -1.850 -17.909 1.00 96.31 168 ALA A CA 1
ATOM 1199 C C . ALA A 1 168 ? 12.406 -2.074 -16.404 1.00 96.31 168 ALA A C 1
ATOM 1201 O O . ALA A 1 168 ? 13.498 -1.812 -15.890 1.00 96.31 168 ALA A O 1
ATOM 1202 N N . ALA A 1 169 ? 11.403 -2.617 -15.708 1.00 96.25 169 ALA A N 1
ATOM 1203 C CA . ALA A 1 169 ? 11.469 -2.880 -14.278 1.00 96.25 169 ALA A CA 1
ATOM 1204 C C . ALA A 1 169 ? 12.567 -3.891 -13.909 1.00 96.25 169 ALA A C 1
ATOM 1206 O O . ALA A 1 169 ? 13.337 -3.650 -12.975 1.00 96.25 169 ALA A O 1
ATOM 1207 N N . GLU A 1 170 ? 12.703 -4.982 -14.667 1.00 94.88 170 GLU A N 1
ATOM 1208 C CA . GLU A 1 170 ? 13.775 -5.967 -14.469 1.00 94.88 170 GLU A 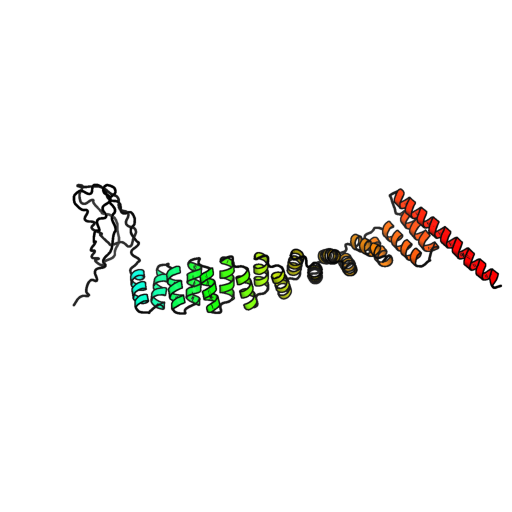CA 1
ATOM 1209 C C . GLU A 1 170 ? 15.168 -5.341 -14.613 1.00 94.88 170 GLU A C 1
ATOM 1211 O O . GLU A 1 170 ? 16.094 -5.664 -13.861 1.00 94.88 170 GLU A O 1
ATOM 1216 N N . ARG A 1 171 ? 15.343 -4.412 -15.562 1.00 96.50 171 ARG A N 1
ATOM 1217 C CA . ARG A 1 171 ? 16.631 -3.728 -15.757 1.00 96.50 171 ARG A CA 1
ATOM 1218 C C . ARG A 1 171 ? 16.928 -2.731 -14.657 1.00 96.50 171 ARG A C 1
ATOM 1220 O O . ARG A 1 171 ? 18.061 -2.709 -14.180 1.00 96.50 171 ARG A O 1
ATOM 1227 N N . PHE A 1 172 ? 15.929 -1.984 -14.197 1.00 96.44 172 PHE A N 1
ATOM 1228 C CA . PHE A 1 172 ? 16.081 -1.129 -13.022 1.00 96.44 172 PHE A CA 1
ATOM 1229 C C . PHE A 1 172 ? 16.409 -1.935 -11.761 1.00 96.44 172 PHE A C 1
ATOM 1231 O O . PHE A 1 172 ? 17.249 -1.507 -10.971 1.00 96.44 172 PHE A O 1
ATOM 1238 N N . MET A 1 173 ? 15.829 -3.127 -11.600 1.00 94.25 173 MET A N 1
ATOM 1239 C CA . MET A 1 173 ? 16.167 -4.032 -10.499 1.00 94.25 173 MET A CA 1
ATOM 1240 C C . MET A 1 173 ? 17.630 -4.489 -10.588 1.00 94.25 173 MET A C 1
ATOM 1242 O O . MET A 1 173 ? 18.371 -4.357 -9.616 1.00 94.25 173 MET A O 1
ATOM 1246 N N . ARG A 1 174 ? 18.087 -4.947 -11.765 1.00 94.19 174 ARG A N 1
ATOM 1247 C CA . ARG A 1 174 ? 19.500 -5.316 -11.994 1.00 94.19 174 ARG A CA 1
ATOM 1248 C C . ARG A 1 174 ? 20.455 -4.132 -11.800 1.00 94.19 174 ARG A C 1
ATOM 1250 O O . ARG A 1 174 ? 21.593 -4.335 -11.392 1.00 94.19 174 ARG A O 1
ATOM 1257 N N . ALA A 1 175 ? 19.996 -2.912 -12.072 1.00 94.00 175 ALA A N 1
ATOM 1258 C CA . ALA A 1 175 ? 20.733 -1.670 -11.849 1.00 94.00 175 ALA A CA 1
ATOM 1259 C C . ALA A 1 175 ? 20.657 -1.155 -10.396 1.00 94.00 175 ALA A C 1
ATOM 1261 O O . ALA A 1 175 ? 21.046 -0.017 -10.135 1.00 94.00 175 ALA A O 1
ATOM 1262 N N . ASN A 1 176 ? 20.129 -1.953 -9.459 1.00 93.94 176 ASN A N 1
ATOM 1263 C CA . ASN A 1 176 ? 19.954 -1.597 -8.049 1.00 93.94 176 ASN A CA 1
ATOM 1264 C C . ASN A 1 176 ? 19.168 -0.286 -7.836 1.00 93.94 176 ASN A C 1
ATOM 1266 O O . ASN A 1 176 ? 19.472 0.510 -6.950 1.00 93.94 176 ASN A O 1
ATOM 1270 N N . SER A 1 177 ? 18.161 -0.049 -8.680 1.00 94.88 177 SER A N 1
ATOM 1271 C CA . SER A 1 177 ? 17.291 1.132 -8.661 1.00 94.88 177 SER A CA 1
ATOM 1272 C C . SER A 1 177 ? 15.843 0.730 -8.328 1.00 94.88 177 SER A C 1
ATOM 1274 O O . SER A 1 177 ? 14.959 0.811 -9.188 1.00 94.88 177 SER A O 1
ATOM 1276 N N . PRO A 1 178 ? 15.563 0.288 -7.083 1.00 94.62 178 PRO A N 1
ATOM 1277 C CA . PRO A 1 178 ? 14.288 -0.332 -6.708 1.00 94.62 178 PRO A CA 1
ATOM 1278 C C . PRO A 1 178 ? 13.084 0.595 -6.885 1.00 94.62 178 PRO A C 1
ATOM 1280 O O . PRO A 1 178 ? 12.033 0.153 -7.333 1.00 94.62 178 PRO A O 1
ATOM 1283 N N . MET A 1 179 ? 13.244 1.897 -6.632 1.00 95.88 179 MET A N 1
ATOM 1284 C CA . MET A 1 179 ? 12.167 2.879 -6.802 1.00 95.88 179 MET A CA 1
ATOM 1285 C C . MET A 1 179 ? 11.714 3.014 -8.265 1.00 95.88 179 MET A C 1
ATOM 1287 O O . MET A 1 179 ? 10.529 3.163 -8.557 1.00 95.88 179 MET A O 1
ATOM 1291 N N . GLN A 1 180 ? 12.654 2.958 -9.212 1.00 95.75 180 GLN A N 1
ATOM 1292 C CA . GLN A 1 180 ? 12.334 3.007 -10.641 1.00 95.75 180 GLN A CA 1
ATOM 1293 C C . GLN A 1 180 ? 11.689 1.693 -11.090 1.00 95.75 180 GLN A C 1
ATOM 1295 O O . GLN A 1 180 ? 10.657 1.728 -11.757 1.00 95.75 180 GLN A O 1
ATOM 1300 N N . ALA A 1 181 ? 12.223 0.556 -10.631 1.00 96.25 181 ALA A N 1
ATOM 1301 C CA . ALA A 1 181 ? 11.640 -0.758 -10.888 1.00 96.25 181 ALA A CA 1
ATOM 1302 C C . ALA A 1 181 ? 10.193 -0.860 -10.379 1.00 96.25 181 ALA A C 1
ATOM 1304 O O . ALA A 1 181 ? 9.314 -1.305 -11.112 1.00 96.25 181 ALA A O 1
ATOM 1305 N N . ALA A 1 182 ? 9.929 -0.385 -9.158 1.00 96.81 182 ALA A N 1
ATOM 1306 C CA . ALA A 1 182 ? 8.601 -0.389 -8.553 1.00 96.81 182 ALA A CA 1
ATOM 1307 C C . ALA A 1 182 ? 7.578 0.386 -9.396 1.00 96.81 182 ALA A C 1
ATOM 1309 O O . ALA A 1 182 ? 6.499 -0.130 -9.681 1.00 96.81 182 ALA A O 1
ATOM 1310 N N . ARG A 1 183 ? 7.939 1.591 -9.862 1.00 96.06 183 ARG A N 1
ATOM 1311 C CA . ARG A 1 183 ? 7.071 2.410 -10.726 1.00 96.06 183 ARG A CA 1
ATOM 1312 C C . ARG A 1 183 ? 6.764 1.729 -12.055 1.00 96.06 183 ARG A C 1
ATOM 1314 O O . ARG A 1 183 ? 5.626 1.786 -12.511 1.00 96.06 183 ARG A O 1
ATOM 1321 N N . CYS A 1 184 ? 7.755 1.088 -12.669 1.00 96.31 184 CYS A N 1
ATOM 1322 C CA . CYS A 1 184 ? 7.555 0.340 -13.906 1.00 96.31 184 CYS A CA 1
ATOM 1323 C C . CYS A 1 184 ? 6.644 -0.881 -13.684 1.00 96.31 184 CYS A C 1
ATOM 1325 O O . CYS A 1 184 ? 5.674 -1.051 -14.416 1.00 96.31 184 CYS A O 1
ATOM 1327 N N . TYR A 1 185 ? 6.849 -1.665 -12.619 1.00 96.94 185 TYR A N 1
ATOM 1328 C CA . TYR A 1 185 ? 5.930 -2.759 -12.278 1.00 96.94 185 TYR A CA 1
ATOM 1329 C C . TYR A 1 185 ? 4.509 -2.269 -11.966 1.00 96.94 185 TYR A C 1
ATOM 1331 O O . TYR A 1 185 ? 3.544 -2.926 -12.350 1.00 96.94 185 TYR A O 1
ATOM 1339 N N . GLU A 1 186 ? 4.359 -1.109 -11.319 1.00 95.75 186 GLU A N 1
ATOM 1340 C CA . GLU A 1 186 ? 3.049 -0.503 -11.061 1.00 95.75 186 GLU A CA 1
ATOM 1341 C C . GLU A 1 186 ? 2.340 -0.105 -12.367 1.00 95.75 186 GLU A C 1
ATOM 1343 O O . GLU A 1 186 ? 1.154 -0.398 -12.522 1.00 95.75 186 GLU A O 1
ATOM 1348 N N . LYS A 1 187 ? 3.058 0.503 -13.325 1.00 95.12 187 LYS A N 1
ATOM 1349 C CA . LYS A 1 187 ? 2.531 0.821 -14.668 1.00 95.12 187 LYS A CA 1
ATOM 1350 C C . LYS A 1 187 ? 2.124 -0.434 -15.439 1.00 95.12 187 LYS A C 1
ATOM 1352 O O . LYS A 1 187 ? 1.070 -0.439 -16.069 1.00 95.12 187 LYS A O 1
ATOM 1357 N N . ALA A 1 188 ? 2.907 -1.505 -15.315 1.00 94.12 188 ALA A N 1
ATOM 1358 C CA . ALA A 1 188 ? 2.599 -2.806 -15.900 1.00 94.12 188 ALA A CA 1
ATOM 1359 C C . ALA A 1 188 ? 1.397 -3.513 -15.234 1.00 94.12 188 ALA A C 1
ATOM 1361 O O . ALA A 1 188 ? 0.937 -4.534 -15.738 1.00 94.12 188 ALA A O 1
ATOM 1362 N N . GLY A 1 189 ? 0.892 -3.006 -14.100 1.00 94.25 189 GLY A N 1
ATOM 1363 C CA . GLY A 1 189 ? -0.183 -3.630 -13.319 1.00 94.25 189 GLY A CA 1
ATOM 1364 C C . GLY A 1 189 ? 0.273 -4.800 -12.436 1.00 94.25 189 GLY A C 1
ATOM 1365 O O . GLY A 1 189 ? -0.550 -5.437 -11.779 1.00 94.25 189 GLY A O 1
ATOM 1366 N N . SER A 1 190 ? 1.578 -5.066 -12.371 1.00 95.44 190 SER A N 1
ATOM 1367 C CA . SER A 1 190 ? 2.186 -6.142 -11.583 1.00 95.44 190 SER A CA 1
ATOM 1368 C C . SER A 1 190 ? 2.414 -5.703 -10.134 1.00 95.44 190 SER A C 1
ATOM 1370 O O . SER A 1 190 ? 3.550 -5.576 -9.672 1.00 95.44 190 SER A O 1
ATOM 1372 N N . PHE A 1 191 ? 1.330 -5.454 -9.392 1.00 95.94 191 PHE A N 1
ATOM 1373 C CA . PHE A 1 191 ? 1.400 -4.926 -8.020 1.00 95.94 191 PHE A CA 1
ATOM 1374 C C . PHE A 1 191 ? 2.145 -5.844 -7.039 1.00 95.94 191 PHE A C 1
ATOM 1376 O O . PHE A 1 191 ? 2.829 -5.339 -6.150 1.00 95.94 191 PHE A O 1
ATOM 1383 N N . SER A 1 192 ? 2.081 -7.163 -7.242 1.00 95.00 192 SER A N 1
ATOM 1384 C CA . SER A 1 192 ? 2.797 -8.165 -6.438 1.00 95.00 192 SER A CA 1
ATOM 1385 C C . SER A 1 192 ? 4.322 -8.041 -6.540 1.00 95.00 192 SER A C 1
ATOM 1387 O O . SER A 1 192 ? 5.035 -8.323 -5.580 1.00 95.00 192 SER A O 1
ATOM 1389 N N . LEU A 1 193 ? 4.832 -7.571 -7.685 1.00 95.38 193 LEU A N 1
ATOM 1390 C CA . LEU A 1 193 ? 6.253 -7.283 -7.899 1.00 95.38 193 LEU A CA 1
ATOM 1391 C C . LEU A 1 193 ? 6.607 -5.844 -7.504 1.00 95.38 193 LEU A C 1
ATOM 1393 O O . LEU A 1 193 ? 7.701 -5.597 -7.004 1.00 95.38 193 LEU A O 1
ATOM 1397 N N . ALA A 1 194 ? 5.686 -4.892 -7.684 1.00 96.44 194 ALA A N 1
ATOM 1398 C CA . ALA A 1 194 ? 5.904 -3.494 -7.317 1.00 96.44 194 ALA A CA 1
ATOM 1399 C C . ALA A 1 194 ? 6.012 -3.292 -5.796 1.00 96.44 194 ALA A C 1
ATOM 1401 O O . ALA A 1 194 ? 6.884 -2.559 -5.332 1.00 96.44 194 ALA A O 1
ATOM 1402 N N . ALA A 1 195 ? 5.152 -3.955 -5.016 1.00 96.56 195 ALA A N 1
ATOM 1403 C CA . ALA A 1 195 ? 5.084 -3.795 -3.566 1.00 96.56 195 ALA A CA 1
ATOM 1404 C C . ALA A 1 195 ? 6.423 -4.065 -2.844 1.00 96.56 195 ALA A C 1
ATOM 1406 O O . ALA A 1 195 ? 6.894 -3.156 -2.156 1.00 96.56 195 ALA A O 1
ATOM 1407 N N . PRO A 1 196 ? 7.101 -5.219 -3.030 1.00 95.69 196 PRO A N 1
ATOM 1408 C CA . PRO A 1 196 ? 8.389 -5.471 -2.382 1.00 95.69 196 PRO A CA 1
ATOM 1409 C C . PRO A 1 196 ? 9.496 -4.529 -2.874 1.00 95.69 196 PRO A C 1
ATOM 1411 O O . PRO A 1 196 ? 10.417 -4.219 -2.121 1.00 95.69 196 PRO A O 1
ATOM 1414 N N . MET A 1 197 ? 9.418 -4.033 -4.116 1.00 96.25 197 MET A N 1
ATOM 1415 C CA . MET A 1 197 ? 10.376 -3.043 -4.618 1.00 96.25 197 MET A CA 1
ATOM 1416 C C . MET A 1 197 ? 10.202 -1.686 -3.926 1.00 96.25 197 MET A C 1
ATOM 1418 O O . MET A 1 197 ? 11.198 -1.055 -3.572 1.00 96.25 197 MET A O 1
ATOM 1422 N N . TYR A 1 198 ? 8.961 -1.257 -3.671 1.00 97.38 198 TYR A N 1
ATOM 1423 C CA . TYR A 1 198 ? 8.693 -0.066 -2.861 1.00 97.38 198 TYR A CA 1
ATOM 1424 C C . TYR A 1 198 ? 9.138 -0.252 -1.403 1.00 97.38 198 TYR A C 1
ATOM 1426 O O . TYR A 1 198 ? 9.733 0.667 -0.846 1.00 97.38 198 TYR A O 1
ATOM 1434 N N . GLU A 1 199 ? 8.942 -1.435 -0.803 1.00 95.31 199 GLU A N 1
ATOM 1435 C CA . GLU A 1 199 ? 9.473 -1.731 0.540 1.00 95.31 199 GLU A CA 1
ATOM 1436 C C . GLU A 1 199 ? 11.003 -1.628 0.569 1.00 95.31 199 GLU A C 1
ATOM 1438 O O . GLU A 1 199 ? 11.565 -1.000 1.464 1.00 95.31 199 GLU A O 1
ATOM 1443 N N . HIS A 1 200 ? 11.688 -2.187 -0.434 1.00 93.94 200 HIS A N 1
ATOM 1444 C CA . HIS A 1 200 ? 13.146 -2.108 -0.522 1.00 93.94 200 HIS A CA 1
ATOM 1445 C C . HIS A 1 200 ? 13.652 -0.671 -0.721 1.00 93.94 200 HIS A C 1
ATOM 1447 O O . HIS A 1 200 ? 14.725 -0.319 -0.238 1.00 93.94 200 HIS A O 1
ATOM 1453 N N . ALA A 1 201 ? 12.868 0.171 -1.397 1.00 94.00 201 ALA A N 1
ATOM 1454 C CA . ALA A 1 201 ? 13.153 1.594 -1.554 1.00 94.00 201 ALA A CA 1
ATOM 1455 C C . ALA A 1 201 ? 12.847 2.434 -0.293 1.00 94.00 201 ALA A C 1
ATOM 1457 O O . ALA A 1 201 ? 13.164 3.621 -0.284 1.00 94.00 201 ALA A O 1
ATOM 1458 N N . GLY A 1 202 ? 12.246 1.850 0.753 1.00 94.56 202 GLY A N 1
ATOM 1459 C CA . GLY A 1 202 ? 11.807 2.565 1.959 1.00 94.56 202 GLY A CA 1
ATOM 1460 C C . GLY A 1 202 ? 10.490 3.335 1.792 1.00 94.56 202 GLY A C 1
ATOM 1461 O O . GLY A 1 202 ? 10.094 4.089 2.676 1.00 94.56 202 GLY A O 1
ATOM 1462 N N . GLU A 1 203 ? 9.788 3.138 0.677 1.00 96.31 203 GLU A N 1
ATOM 1463 C CA . GLU A 1 203 ? 8.533 3.814 0.338 1.00 96.31 203 GLU A CA 1
ATOM 1464 C C . GLU A 1 203 ? 7.331 2.995 0.825 1.00 96.31 203 GLU A C 1
ATOM 1466 O O . GLU A 1 203 ? 6.486 2.525 0.055 1.00 96.31 203 GLU A O 1
ATOM 1471 N N . ASP A 1 204 ? 7.257 2.813 2.144 1.00 96.69 204 ASP A N 1
ATOM 1472 C CA . ASP A 1 204 ? 6.276 1.947 2.807 1.00 96.69 204 ASP A CA 1
ATOM 1473 C C . ASP A 1 204 ? 4.821 2.304 2.460 1.00 96.69 204 ASP A C 1
ATOM 1475 O O . ASP A 1 204 ? 3.975 1.426 2.287 1.00 96.69 204 ASP A O 1
ATOM 1479 N N . PHE A 1 205 ? 4.508 3.591 2.295 1.00 96.69 205 PHE A N 1
ATOM 1480 C CA . PHE A 1 205 ? 3.155 4.008 1.928 1.00 96.69 205 PHE A CA 1
ATOM 1481 C C . PHE A 1 205 ? 2.764 3.523 0.521 1.00 96.69 205 PHE A C 1
ATOM 1483 O O . PHE A 1 205 ? 1.645 3.047 0.311 1.00 96.69 205 PHE A O 1
ATOM 1490 N N . MET A 1 206 ? 3.687 3.603 -0.441 1.00 97.50 206 MET A N 1
ATOM 1491 C CA . MET A 1 206 ? 3.459 3.140 -1.814 1.00 97.50 206 MET A CA 1
ATOM 1492 C C . MET A 1 206 ? 3.394 1.614 -1.887 1.00 97.50 206 MET A C 1
ATOM 1494 O O . MET A 1 206 ? 2.521 1.074 -2.573 1.00 97.50 206 MET A O 1
ATOM 1498 N N . ALA A 1 207 ? 4.234 0.920 -1.114 1.00 97.19 207 ALA A N 1
ATOM 1499 C CA . ALA A 1 207 ? 4.141 -0.527 -0.948 1.00 97.19 207 ALA A CA 1
ATOM 1500 C C . ALA A 1 207 ? 2.766 -0.944 -0.406 1.00 97.19 207 ALA A C 1
ATOM 1502 O O . ALA A 1 207 ? 2.132 -1.846 -0.953 1.00 97.19 207 ALA A O 1
ATOM 1503 N N . GLY A 1 208 ? 2.267 -0.238 0.617 1.00 97.19 208 GLY A N 1
ATOM 1504 C CA . GLY A 1 208 ? 0.943 -0.471 1.191 1.00 97.19 208 GLY A CA 1
ATOM 1505 C C . GLY A 1 208 ? -0.180 -0.362 0.160 1.00 97.19 208 GLY A C 1
ATOM 1506 O O . GLY A 1 208 ? -1.032 -1.246 0.085 1.00 97.19 208 GLY A O 1
ATOM 1507 N N . ARG A 1 209 ? -0.140 0.661 -0.705 1.00 97.25 209 ARG A N 1
ATOM 1508 C CA . ARG A 1 209 ? -1.110 0.824 -1.805 1.00 97.25 209 ARG A CA 1
ATOM 1509 C C . ARG A 1 209 ? -1.034 -0.296 -2.842 1.00 97.25 209 ARG A C 1
ATOM 1511 O O . ARG A 1 209 ? -2.067 -0.699 -3.372 1.00 97.25 209 ARG A O 1
ATOM 1518 N N . CYS A 1 210 ? 0.163 -0.796 -3.145 1.00 97.06 210 CYS A N 1
ATOM 1519 C CA . CYS A 1 210 ? 0.321 -1.916 -4.072 1.00 97.06 210 CYS A CA 1
ATOM 1520 C C . CYS A 1 210 ? -0.269 -3.206 -3.485 1.00 97.06 210 CYS A C 1
ATOM 1522 O O . CYS A 1 210 ? -1.068 -3.858 -4.154 1.00 97.06 210 CYS A O 1
ATOM 1524 N N . TYR A 1 211 ? 0.027 -3.517 -2.219 1.00 97.44 211 TYR A N 1
ATOM 1525 C CA . TYR A 1 211 ? -0.576 -4.661 -1.527 1.00 97.44 211 TYR A CA 1
ATOM 1526 C C . TYR A 1 211 ? -2.100 -4.526 -1.374 1.00 97.44 211 TYR A C 1
ATOM 1528 O O . TYR A 1 211 ? -2.813 -5.519 -1.485 1.00 97.44 211 TYR A O 1
ATOM 1536 N N . GLU A 1 212 ? -2.635 -3.314 -1.171 1.00 96.50 212 GLU A N 1
ATOM 1537 C CA . GLU A 1 212 ? -4.088 -3.084 -1.157 1.00 96.50 212 GLU A CA 1
ATOM 1538 C C . GLU A 1 212 ? -4.726 -3.458 -2.503 1.00 96.50 212 GLU A C 1
ATOM 1540 O O . GLU A 1 212 ? -5.748 -4.143 -2.525 1.00 96.50 212 GLU A O 1
ATOM 1545 N N . ARG A 1 213 ? -4.118 -3.035 -3.620 1.00 95.44 213 ARG A N 1
ATOM 1546 C CA . ARG A 1 213 ? -4.610 -3.338 -4.975 1.00 95.44 213 ARG A CA 1
ATOM 1547 C C . ARG A 1 213 ? -4.529 -4.818 -5.328 1.00 95.44 213 ARG A C 1
ATOM 1549 O O . ARG A 1 213 ? -5.360 -5.297 -6.091 1.00 95.44 213 ARG A O 1
ATOM 1556 N N . GLU A 1 214 ? -3.550 -5.523 -4.777 1.00 94.06 214 GLU A N 1
ATOM 1557 C CA . GLU A 1 214 ? -3.442 -6.978 -4.889 1.00 94.06 214 GLU A CA 1
ATOM 1558 C C . GLU A 1 214 ? -4.511 -7.709 -4.049 1.00 94.06 214 GLU A C 1
ATOM 1560 O O . GLU A 1 214 ? -4.877 -8.840 -4.356 1.00 94.06 214 GLU A O 1
ATOM 1565 N N . GLY A 1 215 ? -5.045 -7.063 -3.004 1.00 93.94 215 GLY A N 1
ATOM 1566 C CA . GLY A 1 215 ? -5.954 -7.671 -2.023 1.00 93.94 215 GLY A CA 1
ATOM 1567 C C . GLY A 1 215 ? -5.245 -8.242 -0.788 1.00 93.94 215 GLY A C 1
ATOM 1568 O O . GLY A 1 215 ? -5.889 -8.795 0.104 1.00 93.94 215 GLY A O 1
ATOM 1569 N N . SER A 1 216 ? -3.928 -8.065 -0.686 1.00 96.00 216 SER A N 1
ATOM 1570 C CA . SER A 1 216 ? -3.080 -8.512 0.422 1.00 96.00 216 SER A CA 1
ATOM 1571 C C . SER A 1 216 ? -3.177 -7.563 1.628 1.00 96.00 216 SER A C 1
ATOM 1573 O O . SER A 1 216 ? -2.206 -6.913 2.027 1.00 96.00 216 SER A O 1
ATOM 1575 N N . TYR A 1 217 ? -4.362 -7.467 2.243 1.00 96.81 217 TYR A N 1
ATOM 1576 C CA . TYR A 1 217 ? -4.664 -6.462 3.277 1.00 96.81 217 TYR A CA 1
ATOM 1577 C C . TYR A 1 217 ? -3.753 -6.526 4.511 1.00 96.81 217 TYR A C 1
ATOM 1579 O O . TYR A 1 217 ? -3.385 -5.483 5.048 1.00 96.81 217 TYR A O 1
ATOM 1587 N N . ALA A 1 218 ? -3.327 -7.718 4.937 1.00 96.25 218 ALA A N 1
ATOM 1588 C CA . ALA A 1 218 ? -2.428 -7.863 6.084 1.00 96.25 218 ALA A CA 1
ATOM 1589 C C . ALA A 1 218 ? -1.030 -7.275 5.812 1.00 96.25 218 ALA A C 1
ATOM 1591 O O . ALA A 1 218 ? -0.429 -6.659 6.693 1.00 96.25 218 ALA A O 1
ATOM 1592 N N . GLN A 1 219 ? -0.501 -7.450 4.595 1.00 96.56 219 GLN A N 1
ATOM 1593 C CA . GLN A 1 219 ? 0.764 -6.833 4.180 1.00 96.56 219 GLN A CA 1
ATOM 1594 C C . GLN A 1 219 ? 0.599 -5.324 4.032 1.00 96.56 219 GLN A C 1
ATOM 1596 O O . GLN A 1 219 ? 1.395 -4.576 4.597 1.00 96.56 219 GLN A O 1
ATOM 1601 N N . ALA A 1 220 ? -0.481 -4.884 3.380 1.00 97.44 220 ALA A N 1
ATOM 1602 C CA . ALA A 1 220 ? -0.799 -3.468 3.235 1.00 97.44 220 ALA A CA 1
ATOM 1603 C C . ALA A 1 220 ? -0.845 -2.753 4.594 1.00 97.44 220 ALA A C 1
ATOM 1605 O O . ALA A 1 220 ? -0.210 -1.715 4.771 1.00 97.44 220 ALA A O 1
ATOM 1606 N N . ALA A 1 221 ? -1.525 -3.347 5.580 1.00 97.50 221 ALA A N 1
ATOM 1607 C CA . ALA A 1 221 ? -1.631 -2.804 6.927 1.00 97.50 221 ALA A CA 1
ATOM 1608 C C . ALA A 1 221 ? -0.268 -2.622 7.608 1.00 97.50 221 ALA A C 1
ATOM 1610 O O . ALA A 1 221 ? -0.013 -1.565 8.184 1.00 97.50 221 ALA A O 1
ATOM 1611 N N . ARG A 1 222 ? 0.629 -3.613 7.497 1.00 96.94 222 ARG A N 1
ATOM 1612 C CA . ARG A 1 222 ? 1.991 -3.523 8.048 1.00 96.94 222 ARG A CA 1
ATOM 1613 C C . ARG A 1 222 ? 2.804 -2.420 7.380 1.00 96.94 222 ARG A C 1
ATOM 1615 O O . ARG A 1 222 ? 3.484 -1.674 8.079 1.00 96.94 222 ARG A O 1
ATOM 1622 N N . CYS A 1 223 ? 2.711 -2.285 6.060 1.00 97.25 223 CYS A N 1
ATOM 1623 C CA . CYS A 1 223 ? 3.377 -1.202 5.340 1.00 97.25 223 CYS A CA 1
ATOM 1624 C C . CYS A 1 223 ? 2.839 0.167 5.780 1.00 97.25 223 CYS A C 1
ATOM 1626 O O . CYS A 1 223 ? 3.614 1.058 6.116 1.00 97.25 223 CYS A O 1
ATOM 1628 N N . PHE A 1 224 ? 1.517 0.327 5.887 1.00 97.81 224 PHE A N 1
ATOM 1629 C CA . PHE A 1 224 ? 0.924 1.567 6.391 1.00 97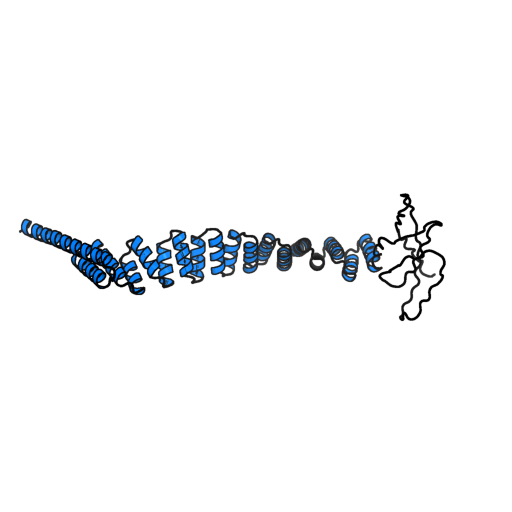.81 224 PHE A CA 1
ATOM 1630 C C . PHE A 1 224 ? 1.300 1.865 7.845 1.00 97.81 224 PHE A C 1
ATOM 1632 O O . PHE A 1 224 ? 1.468 3.033 8.193 1.00 97.81 224 PHE A O 1
ATOM 1639 N N . GLU A 1 225 ? 1.458 0.842 8.688 1.00 96.19 225 GLU A N 1
ATOM 1640 C CA . GLU A 1 225 ? 1.925 1.019 10.062 1.00 96.19 225 GLU A CA 1
ATOM 1641 C C . GLU A 1 225 ? 3.371 1.531 10.104 1.00 96.19 225 GLU A C 1
ATOM 1643 O O . GLU A 1 225 ? 3.637 2.493 10.826 1.00 96.19 225 GLU A O 1
ATOM 1648 N N . ARG A 1 226 ? 4.282 0.959 9.299 1.00 96.31 226 ARG A N 1
ATOM 1649 C CA . ARG A 1 226 ? 5.671 1.447 9.185 1.00 96.31 226 ARG A CA 1
ATOM 1650 C C . ARG A 1 226 ? 5.747 2.866 8.624 1.00 96.31 226 ARG A C 1
ATOM 1652 O O . ARG A 1 226 ? 6.528 3.671 9.117 1.00 96.31 226 ARG A O 1
ATOM 1659 N N . ALA A 1 227 ? 4.856 3.209 7.693 1.00 96.19 227 ALA A N 1
ATOM 1660 C CA . ALA A 1 227 ? 4.698 4.565 7.169 1.00 96.19 227 ALA A CA 1
ATOM 1661 C C . ALA A 1 227 ? 4.043 5.557 8.160 1.00 96.19 227 ALA A C 1
ATOM 1663 O O . ALA A 1 227 ? 3.683 6.663 7.759 1.00 96.19 227 ALA A O 1
ATOM 1664 N N . ALA A 1 228 ? 3.808 5.161 9.421 1.00 95.69 228 ALA A N 1
ATOM 1665 C CA . ALA A 1 228 ? 3.087 5.930 10.444 1.00 95.69 228 ALA A CA 1
ATOM 1666 C C . ALA A 1 228 ? 1.666 6.371 10.029 1.00 95.69 228 ALA A C 1
ATOM 1668 O O . ALA A 1 228 ? 1.051 7.248 10.637 1.00 95.69 228 ALA A O 1
ATOM 1669 N N . SER A 1 229 ? 1.089 5.728 9.010 1.00 96.56 229 SER A N 1
ATOM 1670 C CA . SER A 1 229 ? -0.267 5.986 8.536 1.00 96.56 229 SER A CA 1
ATOM 1671 C C . SER A 1 229 ? -1.265 5.116 9.300 1.00 96.56 229 SER A C 1
ATOM 1673 O O . SER A 1 229 ? -1.916 4.224 8.751 1.00 96.56 229 SER A O 1
ATOM 1675 N N . HIS A 1 230 ? -1.380 5.373 10.603 1.00 96.44 230 HIS A N 1
ATOM 1676 C CA . HIS A 1 230 ? -2.126 4.529 11.540 1.00 96.44 230 HIS A CA 1
ATOM 1677 C C . HIS A 1 230 ? -3.598 4.333 11.157 1.00 96.44 230 HIS A C 1
ATOM 1679 O O . HIS A 1 230 ? -4.135 3.239 11.311 1.00 96.44 230 HIS A O 1
ATOM 1685 N N . ARG A 1 231 ? -4.240 5.346 10.560 1.00 96.12 231 ARG A N 1
ATOM 1686 C CA . ARG A 1 231 ? -5.620 5.220 10.071 1.00 96.12 231 ARG A CA 1
ATOM 1687 C C . ARG A 1 231 ? -5.745 4.206 8.931 1.00 96.12 231 ARG A C 1
ATOM 1689 O O . ARG A 1 231 ? -6.664 3.390 8.945 1.00 96.12 231 ARG A O 1
ATOM 1696 N N . HIS A 1 232 ? -4.839 4.245 7.951 1.00 96.56 232 HIS A N 1
ATOM 1697 C CA . HIS A 1 232 ? -4.834 3.259 6.866 1.00 96.56 232 HIS A CA 1
ATOM 1698 C C . HIS A 1 232 ? -4.490 1.872 7.403 1.00 96.56 232 HIS A C 1
ATOM 1700 O O . HIS A 1 232 ? -5.172 0.914 7.045 1.00 96.56 232 HIS A O 1
ATOM 1706 N N . ALA A 1 233 ? -3.518 1.774 8.315 1.00 97.38 233 ALA A N 1
ATOM 1707 C CA . ALA A 1 233 ? -3.179 0.520 8.978 1.00 97.38 233 ALA A CA 1
ATOM 1708 C C . ALA A 1 233 ? -4.399 -0.098 9.681 1.00 97.38 233 ALA A C 1
ATOM 1710 O O . ALA A 1 233 ? -4.702 -1.261 9.439 1.00 97.38 233 ALA A O 1
ATOM 1711 N N . GLY A 1 234 ? -5.159 0.689 10.454 1.00 97.25 234 GLY A N 1
ATOM 1712 C CA . GLY A 1 234 ? -6.378 0.232 11.129 1.00 97.25 234 GLY A CA 1
ATOM 1713 C C . GLY A 1 234 ? -7.418 -0.340 10.166 1.00 97.25 234 GLY A C 1
ATOM 1714 O O . GLY A 1 234 ? -7.865 -1.467 10.353 1.00 97.25 234 GLY A O 1
ATOM 1715 N N . ILE A 1 235 ? -7.720 0.380 9.076 1.00 97.12 235 ILE A N 1
ATOM 1716 C CA . ILE A 1 235 ? -8.685 -0.068 8.050 1.00 97.12 235 ILE A CA 1
ATOM 1717 C C . ILE A 1 235 ? -8.261 -1.399 7.425 1.00 97.12 235 ILE A C 1
ATOM 1719 O O . ILE A 1 235 ? -9.093 -2.273 7.181 1.00 97.12 235 ILE A O 1
ATOM 1723 N N . HIS A 1 236 ? -6.970 -1.554 7.147 1.00 98.06 236 HIS A N 1
ATOM 1724 C CA . HIS A 1 236 ? -6.461 -2.738 6.467 1.00 98.06 236 HIS A CA 1
ATOM 1725 C C . HIS A 1 236 ? -6.300 -3.926 7.421 1.00 98.06 236 HIS A C 1
ATOM 1727 O O . HIS A 1 236 ? -6.590 -5.049 7.020 1.00 98.06 236 HIS A O 1
ATOM 1733 N N . PHE A 1 237 ? -5.933 -3.699 8.688 1.00 98.12 237 PHE A N 1
ATOM 1734 C CA . PHE A 1 237 ? -5.971 -4.739 9.718 1.00 98.12 237 PHE A CA 1
ATOM 1735 C C . PHE A 1 237 ? -7.402 -5.220 9.976 1.00 98.12 237 PHE A C 1
ATOM 1737 O O . PHE A 1 237 ? -7.617 -6.424 10.082 1.00 98.12 237 PHE A O 1
ATOM 1744 N N . GLU A 1 238 ? -8.387 -4.313 9.999 1.00 96.50 238 GLU A N 1
ATOM 1745 C CA . GLU A 1 238 ? -9.806 -4.664 10.139 1.00 96.50 238 GLU A CA 1
ATOM 1746 C C . GLU A 1 238 ? -10.266 -5.554 8.972 1.00 96.50 238 GLU A C 1
ATOM 1748 O O . GLU A 1 238 ? -10.812 -6.632 9.198 1.00 96.50 238 GLU A O 1
ATOM 1753 N N . ARG A 1 239 ? -9.955 -5.172 7.722 1.00 96.44 239 ARG A N 1
ATOM 1754 C CA . ARG A 1 239 ? -10.249 -5.988 6.525 1.00 96.44 239 ARG A CA 1
ATOM 1755 C C . ARG A 1 239 ? -9.527 -7.334 6.510 1.00 96.44 239 ARG A C 1
ATOM 1757 O O . ARG A 1 239 ? -10.061 -8.300 5.976 1.00 96.44 239 ARG A O 1
ATOM 1764 N N . ALA A 1 240 ? -8.325 -7.397 7.076 1.00 96.25 240 ALA A N 1
ATOM 1765 C CA . ALA A 1 240 ? -7.568 -8.635 7.220 1.00 96.25 240 ALA A CA 1
ATOM 1766 C C . ALA A 1 240 ? -8.087 -9.537 8.359 1.00 96.25 240 ALA A C 1
ATOM 1768 O O . ALA A 1 240 ? -7.596 -10.653 8.511 1.00 96.25 240 ALA A O 1
ATOM 1769 N N . GLY A 1 241 ? -9.045 -9.071 9.172 1.00 95.50 241 GLY A N 1
ATOM 1770 C CA . GLY A 1 241 ? -9.535 -9.780 10.357 1.00 95.50 241 GLY A CA 1
ATOM 1771 C C . GLY A 1 241 ? -8.594 -9.710 11.567 1.00 95.50 241 GLY A C 1
ATOM 1772 O O . GLY A 1 241 ? -8.851 -10.344 12.588 1.00 95.50 241 GLY A O 1
ATOM 1773 N N . GLU A 1 242 ? -7.518 -8.921 11.501 1.00 96.44 242 GLU A N 1
ATOM 1774 C CA . GLU A 1 242 ? -6.559 -8.724 12.595 1.00 96.44 242 GLU A CA 1
ATOM 1775 C C . GLU A 1 242 ? -7.056 -7.642 13.573 1.00 96.44 242 GLU A C 1
ATOM 1777 O O . GLU A 1 242 ? -6.431 -6.595 13.759 1.00 96.44 242 GLU A O 1
ATOM 1782 N N . ILE A 1 243 ? -8.207 -7.899 14.205 1.00 96.44 243 ILE A N 1
ATOM 1783 C CA . ILE A 1 243 ? -8.975 -6.897 14.964 1.00 96.44 243 ILE A CA 1
ATOM 1784 C C . ILE A 1 243 ? -8.166 -6.245 16.094 1.00 96.44 243 ILE A C 1
ATOM 1786 O O . ILE A 1 243 ? -8.203 -5.028 16.239 1.00 96.44 243 ILE A O 1
ATOM 1790 N N . GLU A 1 244 ? -7.369 -7.001 16.856 1.00 95.88 244 GLU A N 1
ATOM 1791 C CA . GLU A 1 244 ? -6.562 -6.431 17.954 1.00 95.88 244 GLU A CA 1
ATOM 1792 C C . GLU A 1 244 ? -5.559 -5.376 17.470 1.00 95.88 244 GLU A C 1
ATOM 1794 O O . GLU A 1 244 ? -5.378 -4.329 18.101 1.00 95.88 244 GLU A O 1
ATOM 1799 N N . LYS A 1 245 ? -4.922 -5.637 16.321 1.00 96.69 245 LYS A N 1
ATOM 1800 C CA . LYS A 1 245 ? -4.001 -4.682 15.697 1.00 96.69 245 LYS A CA 1
ATOM 1801 C C . LYS A 1 245 ? -4.757 -3.507 15.097 1.00 96.69 245 LYS A C 1
ATOM 1803 O O . LYS A 1 245 ? -4.274 -2.382 15.188 1.00 96.69 245 LYS A O 1
ATOM 1808 N N . ALA A 1 246 ? -5.950 -3.746 14.549 1.00 97.31 246 ALA A N 1
ATOM 1809 C CA . ALA A 1 246 ? -6.821 -2.684 14.063 1.00 97.31 246 ALA A CA 1
ATOM 1810 C C . ALA A 1 246 ? -7.193 -1.706 15.186 1.00 97.31 246 ALA A C 1
ATOM 1812 O O . ALA A 1 246 ? -7.012 -0.504 15.011 1.00 97.31 246 ALA A O 1
ATOM 1813 N N . ILE A 1 247 ? -7.612 -2.207 16.357 1.00 97.12 247 ILE A N 1
ATOM 1814 C CA . ILE A 1 247 ? -7.918 -1.377 17.535 1.00 97.12 247 ILE A CA 1
ATOM 1815 C C . ILE A 1 247 ? -6.694 -0.536 17.912 1.00 97.12 247 ILE A C 1
ATOM 1817 O O . ILE A 1 247 ? -6.798 0.685 17.999 1.00 97.12 247 ILE A O 1
ATOM 1821 N N . GLY A 1 248 ? -5.518 -1.161 18.056 1.00 96.62 248 GLY A N 1
ATOM 1822 C CA . GLY A 1 248 ? -4.289 -0.437 18.404 1.00 96.62 248 GLY A CA 1
ATOM 1823 C C . GLY A 1 248 ? -3.885 0.616 17.366 1.00 96.62 248 GLY A C 1
ATOM 1824 O O . GLY A 1 248 ? -3.410 1.695 17.718 1.00 96.62 248 GLY A O 1
ATOM 1825 N N . ALA A 1 249 ? -4.093 0.339 16.080 1.00 97.25 249 ALA A N 1
ATOM 1826 C CA . ALA A 1 249 ? -3.837 1.299 15.014 1.00 97.25 249 ALA A CA 1
ATOM 1827 C C . ALA A 1 249 ? -4.841 2.465 15.033 1.00 97.25 249 ALA A C 1
ATOM 1829 O O . ALA A 1 249 ? -4.437 3.613 14.854 1.00 97.25 249 ALA A O 1
ATOM 1830 N N . TYR A 1 250 ? -6.122 2.212 15.306 1.00 97.75 250 TYR A N 1
ATOM 1831 C CA . TYR A 1 250 ? -7.124 3.269 15.451 1.00 97.75 250 TYR A CA 1
ATOM 1832 C C . TYR A 1 250 ? -6.881 4.151 16.676 1.00 97.75 250 TYR A C 1
ATOM 1834 O O . TYR A 1 250 ? -6.986 5.370 16.561 1.00 97.75 250 TYR A O 1
ATOM 1842 N N . GLU A 1 251 ? -6.460 3.574 17.803 1.00 96.25 251 GLU A N 1
ATOM 1843 C CA . GLU A 1 251 ? -6.036 4.332 18.987 1.00 96.25 251 GLU A CA 1
ATOM 1844 C C . GLU A 1 251 ? -4.865 5.269 18.664 1.00 96.25 251 GLU A C 1
ATOM 1846 O O . GLU A 1 251 ? -4.941 6.465 18.940 1.00 96.25 251 GLU A O 1
ATOM 1851 N N . LYS A 1 252 ? -3.810 4.762 18.006 1.00 96.50 252 LYS A N 1
ATOM 1852 C CA . LYS A 1 252 ? -2.672 5.590 17.558 1.00 96.50 252 LYS A CA 1
ATOM 1853 C C . LYS A 1 252 ? -3.093 6.676 16.562 1.00 96.50 252 LYS A C 1
ATOM 1855 O O . LYS A 1 252 ? -2.479 7.736 16.515 1.00 96.50 252 LYS A O 1
ATOM 1860 N N . ALA A 1 253 ? -4.116 6.411 15.750 1.00 96.06 253 ALA A N 1
ATOM 1861 C CA . ALA A 1 253 ? -4.667 7.373 14.801 1.00 96.06 253 ALA A CA 1
ATOM 1862 C C . ALA A 1 253 ? -5.586 8.425 15.453 1.00 96.06 253 ALA A C 1
ATOM 1864 O O . ALA A 1 253 ? -5.981 9.369 14.770 1.00 96.06 253 ALA A O 1
ATOM 1865 N N . GLY A 1 254 ? -5.955 8.256 16.729 1.00 95.50 254 GLY A N 1
ATOM 1866 C CA . GLY A 1 254 ? -6.951 9.081 17.416 1.00 95.50 254 GLY A CA 1
ATOM 1867 C C . GLY A 1 254 ? -8.402 8.788 17.010 1.00 95.50 254 GLY A C 1
ATOM 1868 O O . GLY A 1 254 ? -9.306 9.519 17.411 1.00 95.50 254 GLY A O 1
ATOM 1869 N N . ASP A 1 255 ? -8.657 7.725 16.238 1.00 96.19 255 ASP A N 1
ATOM 1870 C CA . ASP A 1 255 ? -10.010 7.271 15.881 1.00 96.19 255 ASP A CA 1
ATOM 1871 C C . ASP A 1 255 ? -10.577 6.384 16.999 1.00 96.19 255 ASP A C 1
ATOM 1873 O O . ASP A 1 255 ? -10.822 5.182 16.856 1.00 96.19 255 ASP A O 1
ATOM 1877 N N . PHE A 1 256 ? -10.735 6.999 18.169 1.00 96.25 256 PHE A N 1
ATOM 1878 C CA . PHE A 1 256 ? -11.143 6.310 19.386 1.00 96.25 256 PHE A CA 1
ATOM 1879 C C . PHE A 1 256 ? -12.566 5.745 19.306 1.00 96.25 256 PHE A C 1
ATOM 1881 O O . PHE A 1 256 ? -12.865 4.749 19.955 1.00 96.25 256 PHE A O 1
ATOM 1888 N N . VAL A 1 257 ? -13.445 6.319 18.479 1.00 96.00 257 VAL A N 1
ATOM 1889 C CA . VAL A 1 257 ? -14.809 5.794 18.295 1.00 96.00 257 VAL A CA 1
ATOM 1890 C C . VAL A 1 257 ? -14.764 4.420 17.637 1.00 96.00 257 VAL A C 1
ATOM 1892 O O . VAL A 1 257 ? -15.409 3.483 18.111 1.00 96.00 257 VAL A O 1
ATOM 1895 N N . ARG A 1 258 ? -13.995 4.275 16.551 1.00 95.94 258 ARG A N 1
ATOM 1896 C CA . ARG A 1 258 ? -13.884 2.998 15.843 1.00 95.94 258 ARG A CA 1
ATOM 1897 C C . ARG A 1 258 ? -13.110 1.967 16.661 1.00 95.94 258 ARG A C 1
ATOM 1899 O O . ARG A 1 258 ? -13.542 0.818 16.728 1.00 95.94 258 ARG A O 1
ATOM 1906 N N . ALA A 1 259 ? -12.043 2.390 17.344 1.00 96.81 259 ALA A N 1
ATOM 1907 C CA . ALA A 1 259 ? -11.319 1.549 18.297 1.00 96.81 259 ALA A CA 1
ATOM 1908 C C . ALA A 1 259 ? -12.236 1.028 19.418 1.00 96.81 259 ALA A C 1
ATOM 1910 O O . ALA A 1 259 ? -12.251 -0.171 19.687 1.00 96.81 259 ALA A O 1
ATOM 1911 N N . GLY A 1 260 ? -13.038 1.912 20.021 1.00 96.62 260 GLY A N 1
ATOM 1912 C CA . GLY A 1 260 ? -13.955 1.578 21.108 1.00 96.62 260 GLY A CA 1
ATOM 1913 C C . GLY A 1 260 ? -15.020 0.567 20.698 1.00 96.62 260 GLY A C 1
ATOM 1914 O O . GLY A 1 260 ? -15.237 -0.403 21.416 1.00 96.62 260 GLY A O 1
ATOM 1915 N N . ARG A 1 261 ? -15.620 0.730 19.511 1.00 96.12 261 ARG A N 1
ATOM 1916 C CA . ARG A 1 261 ? -16.610 -0.223 18.974 1.00 96.12 261 ARG A CA 1
ATOM 1917 C C . ARG A 1 261 ? -16.016 -1.608 18.733 1.00 96.12 261 ARG A C 1
ATOM 1919 O O . ARG A 1 261 ? -16.566 -2.592 19.207 1.00 96.12 261 ARG A O 1
ATOM 1926 N N . LEU A 1 262 ? -14.865 -1.679 18.063 1.00 96.56 262 LEU A N 1
ATOM 1927 C CA . LEU A 1 262 ? -14.190 -2.957 17.814 1.00 96.56 262 LEU A CA 1
ATOM 1928 C C . LEU A 1 262 ? -13.747 -3.641 19.118 1.00 96.56 262 LEU A C 1
ATOM 1930 O O . LEU A 1 262 ? -13.808 -4.864 19.224 1.00 96.56 262 LEU A O 1
ATOM 1934 N N . ALA A 1 263 ? -13.311 -2.865 20.115 1.00 96.25 263 ALA A N 1
ATOM 1935 C CA . ALA A 1 263 ? -12.983 -3.383 21.440 1.00 96.25 263 ALA A CA 1
ATOM 1936 C C . ALA A 1 263 ? -14.230 -3.894 22.180 1.00 96.25 263 ALA A C 1
ATOM 1938 O O . ALA A 1 263 ? -14.170 -4.927 22.845 1.00 96.25 263 ALA A O 1
ATOM 1939 N N . GLU A 1 264 ? -15.364 -3.205 22.047 1.00 95.00 264 GLU A N 1
ATOM 1940 C CA . GLU A 1 264 ? -16.636 -3.619 22.635 1.00 95.00 264 GLU A CA 1
ATOM 1941 C C . GLU A 1 264 ? -17.153 -4.932 22.032 1.00 95.00 264 GLU A C 1
ATOM 1943 O O . GLU A 1 264 ? -17.530 -5.829 22.786 1.00 95.00 264 GLU A O 1
ATOM 1948 N N . ASP A 1 265 ? -17.098 -5.084 20.705 1.00 95.44 265 ASP A N 1
ATOM 1949 C CA . ASP A 1 265 ? -17.482 -6.319 19.998 1.00 95.44 265 ASP A CA 1
ATOM 1950 C C . ASP A 1 265 ? -16.636 -7.530 20.437 1.00 95.44 265 ASP A C 1
ATOM 1952 O O . ASP A 1 265 ? -17.049 -8.683 20.319 1.00 95.44 265 ASP A O 1
ATOM 1956 N N . ARG A 1 266 ? -15.435 -7.265 20.961 1.00 94.88 266 ARG A N 1
ATOM 1957 C CA . ARG A 1 266 ? -14.495 -8.248 21.519 1.00 94.88 266 ARG A CA 1
ATOM 1958 C C . ARG A 1 266 ? -14.623 -8.417 23.036 1.00 94.88 266 ARG A C 1
ATOM 1960 O O . ARG A 1 266 ? -13.779 -9.083 23.630 1.00 94.88 266 ARG A O 1
ATOM 1967 N N . GLU A 1 267 ? -15.630 -7.797 23.652 1.00 93.69 267 GLU A N 1
ATOM 1968 C CA . GLU A 1 267 ? -15.889 -7.780 25.099 1.00 93.69 267 GLU A CA 1
ATOM 1969 C C . GLU A 1 267 ? -14.739 -7.182 25.937 1.00 93.69 267 GLU A C 1
ATOM 1971 O O . GLU A 1 267 ? -14.647 -7.375 27.150 1.00 93.69 267 GLU A O 1
ATOM 1976 N N . GLN A 1 268 ? -13.867 -6.378 25.320 1.00 95.00 268 GLN A N 1
ATOM 1977 C CA . GLN A 1 268 ? -12.789 -5.653 25.999 1.00 95.00 268 GLN A CA 1
ATOM 1978 C C . GLN A 1 268 ? -13.317 -4.355 26.613 1.00 95.00 268 GLN 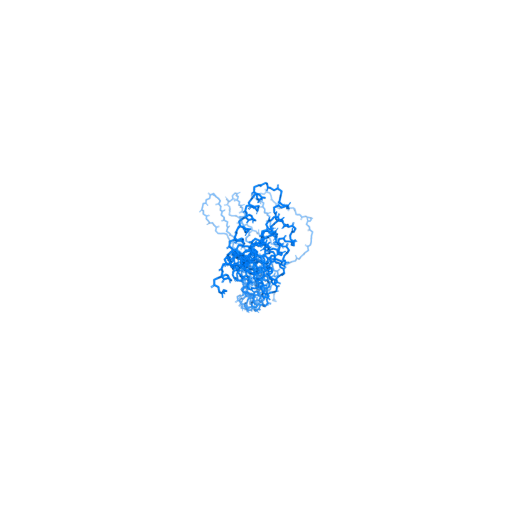A C 1
ATOM 1980 O O . GLN A 1 268 ? -12.895 -3.250 26.264 1.00 95.00 268 GLN A O 1
ATOM 1985 N N . PHE A 1 269 ? -14.259 -4.480 27.545 1.00 95.06 269 PHE A N 1
ATOM 1986 C CA . PHE A 1 269 ? -15.014 -3.348 28.080 1.00 95.06 269 PHE A CA 1
ATOM 1987 C C . PHE A 1 269 ? -14.146 -2.278 28.758 1.00 95.06 269 PHE A C 1
ATOM 1989 O O . PHE A 1 269 ? -14.478 -1.097 28.698 1.00 95.06 269 PHE A O 1
ATOM 1996 N N . THR A 1 270 ? -13.012 -2.659 29.354 1.00 95.19 270 THR A N 1
ATOM 1997 C CA . THR A 1 270 ? -12.028 -1.716 29.918 1.00 95.19 270 THR A CA 1
ATOM 1998 C C . THR A 1 270 ? -11.446 -0.795 28.851 1.00 95.19 270 THR A C 1
ATOM 2000 O O . THR A 1 270 ? -11.455 0.426 29.000 1.00 95.19 270 THR A O 1
ATOM 2003 N N . ARG A 1 271 ? -10.960 -1.384 27.756 1.00 95.56 271 ARG A N 1
ATOM 2004 C CA . ARG A 1 271 ? -10.343 -0.668 26.639 1.00 95.56 271 ARG A CA 1
ATOM 2005 C C . ARG A 1 271 ? -11.380 0.133 25.856 1.00 95.56 271 ARG A C 1
ATOM 2007 O O . ARG A 1 271 ? -11.129 1.291 25.532 1.00 95.56 271 ARG A O 1
ATOM 2014 N N . ALA A 1 272 ? -12.560 -0.446 25.631 1.00 96.00 272 ALA A N 1
ATOM 2015 C CA . ALA A 1 272 ? -13.684 0.230 24.991 1.00 96.00 272 ALA A CA 1
ATOM 2016 C C . ALA A 1 272 ? -14.115 1.479 25.775 1.00 96.00 272 ALA A C 1
ATOM 2018 O O . ALA A 1 272 ? -14.225 2.557 25.192 1.00 96.00 272 ALA A O 1
ATOM 2019 N N . ALA A 1 273 ? -14.270 1.369 27.101 1.00 95.56 273 ALA A N 1
ATOM 2020 C CA . ALA A 1 273 ? -14.609 2.504 27.956 1.00 95.56 273 ALA A CA 1
ATOM 2021 C C . ALA A 1 273 ? -13.563 3.625 27.880 1.00 95.56 273 ALA A C 1
ATOM 2023 O O . ALA A 1 273 ? -13.929 4.792 27.750 1.00 95.56 273 ALA A O 1
ATOM 2024 N N . ALA A 1 274 ? -12.271 3.276 27.919 1.00 96.00 274 ALA A N 1
ATOM 2025 C CA . ALA A 1 274 ? -11.187 4.248 27.784 1.00 96.00 274 ALA A CA 1
ATOM 2026 C C . ALA A 1 274 ? -11.234 4.968 26.426 1.00 96.00 274 ALA A C 1
ATOM 2028 O O . ALA A 1 274 ? -11.156 6.194 26.382 1.00 96.00 274 ALA A O 1
ATOM 2029 N N . CYS A 1 275 ? -11.445 4.228 25.333 1.00 95.94 275 CYS A N 1
ATOM 2030 C CA . CYS A 1 275 ? -11.579 4.799 23.995 1.00 95.94 275 CYS A CA 1
ATOM 2031 C C . CYS A 1 275 ? -12.786 5.746 23.889 1.00 95.94 275 CYS A C 1
ATOM 2033 O O . CYS A 1 275 ? -12.639 6.886 23.451 1.00 95.94 275 CYS A O 1
ATOM 2035 N N . PHE A 1 276 ? -13.975 5.328 24.333 1.00 96.44 276 PHE A N 1
ATOM 2036 C CA . PHE A 1 276 ? -15.162 6.188 24.290 1.00 96.44 276 PHE A CA 1
ATOM 2037 C C . PHE A 1 276 ? -15.011 7.437 25.163 1.00 96.44 276 PHE A C 1
ATOM 2039 O O . PHE A 1 276 ? -15.410 8.522 24.739 1.00 96.44 276 PHE A O 1
ATOM 2046 N N . ALA A 1 277 ? -14.359 7.319 26.323 1.00 95.31 277 ALA A N 1
ATOM 2047 C CA . ALA A 1 277 ? -14.032 8.467 27.161 1.00 95.31 277 ALA A CA 1
ATOM 2048 C C . ALA A 1 277 ? -13.082 9.441 26.442 1.00 95.31 277 ALA A C 1
ATOM 2050 O O . ALA A 1 277 ? -13.350 10.640 26.416 1.00 95.31 277 ALA A O 1
ATOM 2051 N N . SER A 1 278 ? -12.021 8.943 25.792 1.00 94.69 278 SER A N 1
ATOM 2052 C CA . SER A 1 278 ? -11.113 9.771 24.979 1.00 94.69 278 SER A CA 1
ATOM 2053 C C . SER A 1 278 ? -11.801 10.421 23.774 1.00 94.69 278 SER A C 1
ATOM 2055 O O . SER A 1 278 ? -11.381 11.487 23.333 1.00 94.69 278 SER A O 1
ATOM 2057 N N . ALA A 1 279 ? -12.867 9.809 23.256 1.00 94.44 279 ALA A N 1
ATOM 2058 C CA . ALA A 1 279 ? -13.689 10.355 22.181 1.00 94.44 279 ALA A CA 1
ATOM 2059 C C . ALA A 1 279 ? -14.766 11.356 22.655 1.00 94.44 279 ALA A C 1
ATOM 2061 O O . ALA A 1 279 ? -15.418 11.972 21.813 1.00 94.44 279 ALA A O 1
ATOM 2062 N N . GLY A 1 280 ? -14.981 11.506 23.969 1.00 93.19 280 GLY A N 1
ATOM 2063 C CA . GLY A 1 280 ? -16.029 12.359 24.547 1.00 93.19 280 GLY A CA 1
ATOM 2064 C C . GLY A 1 280 ? -17.432 11.735 24.587 1.00 93.19 280 GLY A C 1
ATOM 2065 O O . GLY A 1 280 ? -18.401 12.436 24.867 1.00 93.19 280 GLY A O 1
ATOM 2066 N N . TYR A 1 281 ? -17.565 10.430 24.330 1.00 92.69 281 TYR A N 1
ATOM 2067 C CA . TYR A 1 281 ? -18.837 9.703 24.417 1.00 92.69 281 TYR A CA 1
ATOM 2068 C C . TYR A 1 281 ? -19.027 9.157 25.836 1.00 92.69 281 TYR A C 1
ATOM 2070 O O . TYR A 1 281 ? -18.810 7.976 26.114 1.00 92.69 281 TYR A O 1
ATOM 2078 N N . GLU A 1 282 ? -19.389 10.046 26.763 1.00 92.19 282 GLU A N 1
ATOM 2079 C CA . GLU A 1 282 ? -19.488 9.729 28.194 1.00 92.19 282 GLU A CA 1
ATOM 2080 C C . GLU A 1 282 ? -20.524 8.640 28.508 1.00 92.19 282 GLU A C 1
ATOM 2082 O O . GLU A 1 282 ? -20.302 7.817 29.398 1.00 92.19 282 GLU A O 1
ATOM 2087 N N . ASN A 1 283 ? -21.642 8.614 27.776 1.00 92.69 283 ASN A N 1
ATOM 2088 C CA . ASN A 1 283 ? -22.687 7.601 27.926 1.00 92.69 283 ASN A CA 1
ATOM 2089 C C . ASN A 1 283 ? -22.179 6.202 27.533 1.00 92.69 283 ASN A C 1
ATOM 2091 O O . ASN A 1 283 ? -22.324 5.258 28.309 1.00 92.69 283 ASN A O 1
ATOM 2095 N N . ASP A 1 284 ? -21.522 6.068 26.377 1.00 93.38 284 ASP A N 1
ATOM 2096 C CA . ASP A 1 284 ? -20.943 4.802 25.917 1.00 93.38 284 ASP A CA 1
ATOM 2097 C C . ASP A 1 284 ? -19.789 4.339 26.810 1.00 93.38 284 ASP A C 1
ATOM 2099 O O . ASP A 1 284 ? -19.675 3.148 27.111 1.00 93.38 284 ASP A O 1
ATOM 2103 N N . ALA A 1 285 ? -18.973 5.275 27.302 1.00 94.88 285 ALA A N 1
ATOM 2104 C CA . ALA A 1 285 ? -17.928 4.974 28.269 1.00 94.88 285 ALA A CA 1
ATOM 2105 C C . ALA A 1 285 ? -18.514 4.408 29.574 1.00 94.88 285 ALA A C 1
ATOM 2107 O O . ALA A 1 285 ? -18.089 3.340 30.017 1.00 94.88 285 ALA A O 1
ATOM 2108 N N . ALA A 1 286 ? -19.528 5.070 30.147 1.00 94.31 286 ALA A N 1
ATOM 2109 C CA . ALA A 1 286 ? -20.219 4.619 31.358 1.00 94.31 286 ALA A CA 1
ATOM 2110 C C . ALA A 1 286 ? -20.951 3.279 31.155 1.00 94.31 286 ALA A C 1
ATOM 2112 O O . ALA A 1 286 ? -20.967 2.415 32.030 1.00 94.31 286 ALA A O 1
ATOM 2113 N N . ARG A 1 287 ? -21.519 3.059 29.968 1.00 94.88 287 ARG A N 1
ATOM 2114 C CA . ARG A 1 287 ? -22.136 1.782 29.595 1.00 94.88 287 ARG A CA 1
ATOM 2115 C C . ARG A 1 287 ? -21.110 0.648 29.544 1.00 94.88 287 ARG A C 1
ATOM 2117 O O . ARG A 1 287 ? -21.402 -0.461 29.992 1.00 94.88 287 ARG A O 1
ATOM 2124 N N . CYS A 1 288 ? -19.927 0.900 28.986 1.00 95.31 288 CYS A N 1
ATOM 2125 C CA . CYS A 1 288 ? -18.860 -0.094 28.917 1.00 95.31 288 CYS A CA 1
ATOM 2126 C C . CYS A 1 288 ? -18.282 -0.398 30.307 1.00 95.31 288 CYS A C 1
ATOM 2128 O O . CYS A 1 288 ? -18.086 -1.568 30.633 1.00 95.31 288 CYS A O 1
ATOM 2130 N N . THR A 1 289 ? -18.082 0.605 31.170 1.00 95.50 289 THR A N 1
ATOM 2131 C CA . THR A 1 289 ? -17.657 0.353 32.559 1.00 95.50 289 THR A CA 1
ATOM 2132 C C . THR A 1 289 ? -18.694 -0.461 33.330 1.00 95.50 289 THR A C 1
ATOM 2134 O O . THR A 1 289 ? -18.306 -1.395 34.029 1.00 95.50 289 THR A O 1
ATOM 2137 N N . ALA A 1 290 ? -19.992 -0.196 33.143 1.00 94.25 290 ALA A N 1
ATOM 2138 C CA . ALA A 1 290 ? -21.062 -0.993 33.740 1.00 94.25 290 ALA A CA 1
ATOM 2139 C C . ALA A 1 290 ? -20.982 -2.474 33.332 1.00 94.25 290 ALA A C 1
ATOM 2141 O O . ALA A 1 290 ? -21.000 -3.349 34.194 1.00 94.25 290 ALA A O 1
ATOM 2142 N N . ARG A 1 291 ? -20.804 -2.771 32.034 1.00 94.31 291 ARG A N 1
ATOM 2143 C CA . ARG A 1 291 ? -20.645 -4.156 31.542 1.00 94.31 291 ARG A CA 1
ATOM 2144 C C . ARG A 1 291 ? -19.411 -4.860 32.103 1.00 94.31 291 ARG A C 1
ATOM 2146 O O . ARG A 1 291 ? -19.450 -6.062 32.345 1.00 94.31 291 ARG A O 1
ATOM 2153 N N . ARG A 1 292 ? -18.319 -4.127 32.333 1.00 95.56 292 ARG A N 1
ATOM 2154 C CA . ARG A 1 292 ? -17.127 -4.674 32.995 1.00 95.56 292 ARG A CA 1
ATOM 2155 C C . ARG A 1 292 ? -17.437 -5.121 34.427 1.00 95.56 292 ARG A C 1
ATOM 2157 O O . ARG A 1 292 ? -17.036 -6.216 34.803 1.00 95.56 292 ARG A O 1
ATOM 2164 N N . HIS A 1 293 ? -18.123 -4.281 35.205 1.00 92.12 293 HIS A N 1
ATOM 2165 C CA . HIS A 1 293 ? -18.548 -4.606 36.572 1.00 92.12 293 HIS A CA 1
ATOM 2166 C C . HIS A 1 293 ? -19.549 -5.775 36.587 1.00 92.12 293 HIS A C 1
ATOM 2168 O O . HIS A 1 293 ? -19.420 -6.681 37.404 1.00 92.12 293 HIS A O 1
ATOM 2174 N N . GLU A 1 294 ? -20.468 -5.817 35.615 1.00 91.62 294 GLU A N 1
ATOM 2175 C CA . GLU A 1 294 ? -21.410 -6.928 35.406 1.00 91.62 294 GLU A CA 1
ATOM 2176 C C . GLU A 1 294 ? -20.669 -8.267 35.232 1.00 91.62 294 GLU A C 1
ATOM 2178 O O . GLU A 1 294 ? -20.987 -9.244 35.902 1.00 91.62 294 GLU A O 1
ATOM 2183 N N . GLY A 1 295 ? -19.622 -8.302 34.399 1.00 89.94 295 GLY A N 1
ATOM 2184 C CA . GLY A 1 295 ? -18.787 -9.495 34.214 1.00 89.94 295 GLY A CA 1
ATOM 2185 C C . GLY A 1 295 ? -17.927 -9.872 35.428 1.00 89.94 295 GLY A C 1
ATOM 2186 O O . GLY A 1 295 ? -17.508 -11.022 35.534 1.00 89.94 295 GLY A O 1
ATOM 2187 N N . ALA A 1 296 ? -17.669 -8.930 36.340 1.00 90.12 296 ALA A N 1
ATOM 2188 C CA . ALA A 1 296 ? -16.943 -9.166 37.589 1.00 90.12 296 ALA A CA 1
ATOM 2189 C C . ALA A 1 296 ? -17.854 -9.610 38.752 1.00 90.12 296 ALA A C 1
ATOM 2191 O O . ALA A 1 296 ? -17.340 -10.001 39.796 1.00 90.12 296 ALA A O 1
ATOM 2192 N N . GLY A 1 297 ? -19.183 -9.558 38.586 1.00 90.06 297 GLY A N 1
ATOM 2193 C CA . GLY A 1 297 ? -20.154 -9.805 39.663 1.00 90.06 297 GLY A CA 1
ATOM 2194 C C . GLY A 1 297 ? -20.350 -8.616 40.615 1.00 90.06 297 GLY A C 1
ATOM 2195 O O . GLY A 1 297 ? -21.020 -8.735 41.635 1.00 90.06 297 GLY A O 1
ATOM 2196 N N . GLU A 1 298 ? -19.799 -7.449 40.284 1.00 92.81 298 GLU A N 1
ATOM 2197 C CA . GLU A 1 298 ? -19.911 -6.205 41.057 1.00 92.81 298 GLU A CA 1
ATOM 2198 C C . GLU A 1 298 ? -21.234 -5.505 40.695 1.00 92.81 298 GLU A C 1
ATOM 2200 O O . GLU A 1 298 ? -21.282 -4.502 39.978 1.00 92.81 298 GLU A O 1
ATOM 2205 N N . TRP A 1 299 ? -22.354 -6.117 41.091 1.00 91.19 299 TRP A N 1
ATOM 2206 C CA . TRP A 1 299 ? -23.687 -5.744 40.604 1.00 91.19 299 TRP A CA 1
ATOM 2207 C C . TRP A 1 299 ? -24.151 -4.353 41.039 1.00 91.19 299 TRP A C 1
ATOM 2209 O O . TRP A 1 299 ? -24.908 -3.710 40.308 1.00 91.19 299 TRP A O 1
ATOM 2219 N N . ILE A 1 300 ? -23.741 -3.892 42.221 1.00 91.19 300 ILE A N 1
ATOM 2220 C CA . ILE A 1 300 ? -24.132 -2.574 42.738 1.00 91.19 300 ILE A CA 1
ATOM 2221 C C . ILE A 1 300 ? -23.429 -1.493 41.918 1.00 91.19 300 ILE A C 1
ATOM 2223 O O . ILE A 1 300 ? -24.087 -0.619 41.356 1.00 91.19 300 ILE A O 1
ATOM 2227 N N . GLU A 1 301 ? -22.114 -1.619 41.750 1.00 92.06 301 GLU A N 1
ATOM 2228 C CA . GLU A 1 301 ? -21.302 -0.722 40.938 1.00 92.06 301 GLU A CA 1
ATOM 2229 C C . GLU A 1 301 ? -21.770 -0.726 39.477 1.00 92.06 301 GLU A C 1
ATOM 2231 O O . GLU A 1 301 ? -21.886 0.330 38.852 1.00 92.06 301 GLU A O 1
ATOM 2236 N N . ALA A 1 302 ? -22.105 -1.897 38.923 1.00 91.00 302 ALA A N 1
ATOM 2237 C CA . ALA A 1 302 ? -22.658 -1.999 37.575 1.00 91.00 302 ALA A CA 1
ATOM 2238 C C . ALA A 1 302 ? -23.953 -1.179 37.421 1.00 91.00 302 ALA A C 1
ATOM 2240 O O . ALA A 1 302 ? -24.128 -0.489 36.413 1.00 91.00 302 ALA A O 1
ATOM 2241 N N . ALA A 1 303 ? -24.847 -1.221 38.415 1.00 91.94 303 ALA A N 1
ATOM 2242 C CA . ALA A 1 303 ? -26.097 -0.470 38.395 1.00 91.94 303 ALA A CA 1
ATOM 2243 C C . ALA A 1 303 ? -25.864 1.049 38.432 1.00 91.94 303 ALA A C 1
ATOM 2245 O O . ALA A 1 303 ? -26.444 1.770 37.618 1.00 91.94 303 ALA A O 1
ATOM 2246 N N . GLU A 1 304 ? -24.966 1.526 39.299 1.00 93.12 304 GLU A N 1
ATOM 2247 C CA . GLU A 1 304 ? -24.601 2.947 39.395 1.00 93.12 304 GLU A CA 1
ATOM 2248 C C . GLU A 1 304 ? -24.032 3.485 38.073 1.00 93.12 304 GLU A C 1
ATOM 2250 O O . GLU A 1 304 ? -24.397 4.571 37.612 1.00 93.12 304 GLU A O 1
ATOM 2255 N N . TRP A 1 305 ? -23.176 2.706 37.403 1.00 93.31 305 TRP A N 1
ATOM 2256 C CA . TRP A 1 305 ? -22.640 3.083 36.094 1.00 93.31 305 TRP A CA 1
ATOM 2257 C C . TRP A 1 305 ? -23.709 3.095 34.994 1.00 93.31 305 TRP A C 1
ATOM 2259 O O . TRP A 1 305 ? -23.668 3.968 34.122 1.00 93.31 305 TRP A O 1
ATOM 2269 N N . TYR A 1 306 ? -24.692 2.190 35.037 1.00 93.25 306 TYR A N 1
ATOM 2270 C CA . TYR A 1 306 ? -25.834 2.233 34.120 1.00 93.25 306 TYR A CA 1
ATOM 2271 C C . TYR A 1 306 ? -26.728 3.457 34.362 1.00 93.25 306 TYR A C 1
ATOM 2273 O O . TYR A 1 306 ? -27.165 4.081 33.394 1.00 93.25 306 TYR A O 1
ATOM 2281 N N . GLU A 1 307 ? -26.960 3.856 35.613 1.00 92.75 307 GLU A N 1
ATOM 2282 C CA . GLU A 1 307 ? -27.672 5.102 35.926 1.00 92.75 307 GLU A CA 1
ATOM 2283 C C . GLU A 1 307 ? -26.903 6.332 35.433 1.00 92.75 307 GLU A C 1
ATOM 2285 O O . GLU A 1 307 ? -27.494 7.239 34.841 1.00 92.75 307 GLU A O 1
ATOM 2290 N N . LYS A 1 308 ? -25.574 6.337 35.586 1.00 93.56 308 LYS A N 1
ATOM 2291 C CA . LYS A 1 308 ? -24.714 7.394 35.045 1.00 93.56 308 LYS A CA 1
ATOM 2292 C C . LYS A 1 308 ? -24.790 7.474 33.520 1.00 93.56 308 LYS A C 1
ATOM 2294 O O . LYS A 1 308 ? -24.897 8.575 32.987 1.00 93.56 308 LYS A O 1
ATOM 2299 N N . ALA A 1 309 ? -24.782 6.335 32.826 1.00 91.50 309 ALA A N 1
ATOM 2300 C CA . ALA A 1 309 ? -24.975 6.291 31.377 1.00 91.50 309 ALA A CA 1
ATOM 2301 C C . ALA A 1 309 ? -26.354 6.849 30.975 1.00 91.50 309 ALA A C 1
ATOM 2303 O O . ALA A 1 309 ? -26.452 7.641 30.046 1.00 91.50 309 ALA A O 1
ATOM 2304 N N . ALA A 1 310 ? -27.412 6.506 31.718 1.00 90.56 310 ALA A N 1
ATOM 2305 C CA . ALA A 1 310 ? -28.763 7.025 31.494 1.00 90.56 310 ALA A CA 1
ATOM 2306 C C . ALA A 1 310 ? -28.879 8.544 31.729 1.00 90.56 310 ALA A C 1
ATOM 2308 O O . ALA A 1 310 ? -29.713 9.210 31.113 1.00 90.56 310 ALA A O 1
ATOM 2309 N N . ALA A 1 311 ? -28.088 9.095 32.652 1.00 89.88 311 ALA A N 1
ATOM 2310 C CA . ALA A 1 311 ? -28.107 10.515 32.986 1.00 89.88 311 ALA A CA 1
ATOM 2311 C C . ALA A 1 311 ? -27.489 11.388 31.885 1.00 89.88 311 ALA A C 1
ATOM 2313 O O . ALA A 1 311 ? -27.961 12.503 31.664 1.00 89.88 311 ALA A O 1
ATOM 2314 N N . THR A 1 312 ? -26.460 10.883 31.200 1.00 86.81 312 THR A N 1
ATOM 2315 C CA . THR A 1 312 ? -25.767 11.588 30.111 1.00 86.81 312 THR A CA 1
ATOM 2316 C C . THR A 1 312 ? -26.370 11.314 28.734 1.00 86.81 312 THR A C 1
ATOM 2318 O O . THR A 1 312 ? -26.037 12.005 27.770 1.00 86.81 312 THR A O 1
ATOM 2321 N N . ASP A 1 313 ? -27.280 10.344 28.632 1.00 87.50 313 ASP A N 1
ATOM 2322 C CA . ASP A 1 313 ? -27.961 10.017 27.388 1.00 87.50 313 ASP A CA 1
ATOM 2323 C C . ASP A 1 313 ? -29.177 10.919 27.126 1.00 87.50 313 ASP A C 1
ATOM 2325 O O . ASP A 1 313 ? -30.073 11.083 27.962 1.00 87.50 313 ASP A O 1
ATOM 2329 N N . TRP A 1 314 ? -29.209 11.494 25.927 1.00 83.88 314 TRP A N 1
ATOM 2330 C CA . TRP A 1 314 ? -30.268 12.390 25.472 1.00 83.88 314 TRP A CA 1
ATOM 2331 C C . TRP A 1 314 ? -31.444 11.649 24.834 1.00 83.88 314 TRP A C 1
ATOM 2333 O O . TRP A 1 314 ? -32.537 12.212 24.757 1.00 83.88 314 TRP A O 1
ATOM 2343 N N . TRP A 1 315 ? -31.254 10.411 24.363 1.00 85.25 315 TRP A N 1
ATOM 2344 C CA . TRP A 1 315 ? -32.319 9.670 23.690 1.00 85.25 315 TRP A CA 1
ATOM 2345 C C . TRP A 1 315 ? -33.123 8.821 24.684 1.00 85.25 315 TRP A C 1
ATOM 2347 O O . TRP A 1 315 ? -32.583 8.002 25.428 1.00 85.25 315 TRP A O 1
ATOM 2357 N N . GLU A 1 316 ? -34.446 9.010 24.705 1.00 84.25 316 GLU A N 1
ATOM 2358 C CA . GLU A 1 316 ? -35.307 8.448 25.756 1.00 84.25 316 GLU A CA 1
ATOM 2359 C C . GLU A 1 316 ? -35.285 6.917 25.817 1.00 84.25 316 GLU A C 1
ATOM 2361 O O . GLU A 1 316 ? -35.345 6.342 26.904 1.00 84.25 316 GLU A O 1
ATOM 2366 N N . ALA A 1 317 ? -35.176 6.233 24.678 1.00 83.50 317 ALA A N 1
ATOM 2367 C CA . ALA A 1 317 ? -35.262 4.777 24.666 1.00 83.50 317 ALA A CA 1
ATOM 2368 C C . ALA A 1 317 ? -33.937 4.073 25.023 1.00 83.50 317 ALA A C 1
ATOM 2370 O O . ALA A 1 317 ? -33.979 3.010 25.642 1.00 83.50 317 ALA A O 1
ATOM 2371 N N . THR A 1 318 ? -32.767 4.661 24.754 1.00 85.12 318 THR A N 1
ATOM 2372 C CA . THR A 1 318 ? -31.478 4.150 25.263 1.00 85.12 318 THR A CA 1
ATOM 2373 C C . THR A 1 318 ? -31.365 4.451 26.747 1.00 85.12 318 THR A C 1
ATOM 2375 O O . THR A 1 318 ? -31.028 3.559 27.524 1.00 85.12 318 THR A O 1
ATOM 2378 N N . LYS A 1 319 ? -31.794 5.641 27.177 1.00 87.88 319 LYS A N 1
ATOM 2379 C CA . LYS A 1 319 ? -31.950 5.982 28.593 1.00 87.88 319 LYS A CA 1
ATOM 2380 C C . LYS A 1 319 ? -32.832 4.978 29.343 1.00 87.88 319 LYS A C 1
ATOM 2382 O O . LYS A 1 319 ? -32.432 4.476 30.393 1.00 87.88 319 LYS A O 1
ATOM 2387 N N . ALA A 1 320 ? -33.998 4.627 28.799 1.00 88.56 320 ALA A N 1
ATOM 2388 C CA . ALA A 1 320 ? -34.873 3.613 29.388 1.00 88.56 320 ALA A CA 1
ATOM 2389 C C . ALA A 1 320 ? -34.204 2.227 29.449 1.00 88.56 320 ALA A C 1
ATOM 2391 O O . ALA A 1 320 ? -34.336 1.527 30.455 1.00 88.56 320 ALA A O 1
ATOM 2392 N N . ALA A 1 321 ? -33.446 1.842 28.416 1.00 89.88 321 ALA A N 1
ATOM 2393 C CA . ALA A 1 321 ? -32.696 0.587 28.404 1.00 89.88 321 ALA A CA 1
ATOM 2394 C C . ALA A 1 321 ? -31.613 0.546 29.497 1.00 89.88 321 ALA A C 1
ATOM 2396 O O . ALA A 1 321 ? -31.472 -0.465 30.188 1.00 89.88 321 ALA A O 1
ATOM 2397 N N . HIS A 1 322 ? -30.893 1.652 29.701 1.00 89.19 322 HIS A N 1
ATOM 2398 C CA . HIS A 1 322 ? -29.909 1.796 30.771 1.00 89.19 322 HIS A CA 1
ATOM 2399 C C . HIS A 1 322 ? -30.537 1.667 32.162 1.00 89.19 322 HIS A C 1
ATOM 2401 O O . HIS A 1 322 ? -30.060 0.881 32.979 1.00 89.19 322 HIS A O 1
ATOM 2407 N N . ILE A 1 323 ? -31.653 2.359 32.409 1.00 90.31 323 ILE A N 1
ATOM 2408 C CA . ILE A 1 323 ? -32.394 2.266 33.678 1.00 90.31 323 ILE A CA 1
ATOM 2409 C C . ILE A 1 323 ? -32.896 0.834 33.912 1.00 90.31 323 ILE A C 1
ATOM 2411 O O . ILE A 1 323 ? -32.769 0.300 35.013 1.00 90.31 323 ILE A O 1
ATOM 2415 N N . GLY A 1 324 ? -33.429 0.182 32.874 1.00 91.25 324 GLY A N 1
ATOM 2416 C CA . GLY A 1 324 ? -33.877 -1.209 32.956 1.00 91.25 324 GLY A CA 1
ATOM 2417 C C . GLY A 1 324 ? -32.746 -2.165 33.344 1.00 91.25 324 GLY A C 1
ATOM 2418 O O . GLY A 1 324 ? -32.933 -3.021 34.211 1.00 91.25 324 GLY A O 1
ATOM 2419 N N . LYS A 1 325 ? -31.552 -1.978 32.766 1.00 92.81 325 LYS A N 1
ATOM 2420 C CA . LYS A 1 325 ? -30.351 -2.732 33.144 1.00 92.81 325 LYS A CA 1
ATOM 2421 C C . LYS A 1 325 ? -29.920 -2.470 34.589 1.00 92.81 325 LYS A C 1
ATOM 2423 O O . LYS A 1 325 ? -29.688 -3.435 35.312 1.00 92.81 325 LYS A O 1
ATOM 2428 N N . ALA A 1 326 ? -29.904 -1.216 35.042 1.00 91.44 326 ALA A N 1
ATOM 2429 C CA . ALA A 1 326 ? -29.592 -0.887 36.436 1.00 91.44 326 ALA A CA 1
ATOM 2430 C C . ALA A 1 326 ? -30.534 -1.607 37.422 1.00 91.44 326 ALA A C 1
ATOM 2432 O O . ALA A 1 326 ? -30.091 -2.255 38.370 1.00 91.44 326 ALA A O 1
ATOM 2433 N N . GLN A 1 327 ? -31.844 -1.600 37.147 1.00 92.94 327 GLN A N 1
ATOM 2434 C CA . GLN A 1 327 ? -32.841 -2.311 37.959 1.00 92.94 327 GLN A CA 1
ATOM 2435 C C . GLN A 1 327 ? -32.654 -3.837 37.962 1.00 92.94 327 GLN A C 1
ATOM 2437 O O . GLN A 1 327 ? -33.012 -4.503 38.937 1.00 92.94 327 GLN A O 1
ATOM 2442 N N . MET A 1 328 ? -32.149 -4.422 36.872 1.00 92.19 328 MET A N 1
ATOM 2443 C CA . MET A 1 328 ? -31.801 -5.845 36.830 1.00 92.19 328 MET A CA 1
ATOM 2444 C C . MET A 1 328 ? -30.596 -6.142 37.723 1.00 92.19 328 MET A C 1
ATOM 2446 O O . MET A 1 328 ? -30.687 -7.048 38.549 1.00 92.19 328 MET A O 1
ATOM 2450 N N . CYS A 1 329 ? -29.530 -5.345 37.631 1.00 90.75 329 CYS A N 1
ATOM 2451 C CA . CYS A 1 329 ? -28.341 -5.497 38.469 1.00 90.75 329 CYS A CA 1
ATOM 2452 C C . CYS A 1 329 ? -28.672 -5.364 39.969 1.00 90.75 329 CYS A C 1
ATOM 2454 O O . CYS A 1 329 ? -28.288 -6.228 40.753 1.00 90.75 329 CYS A O 1
ATOM 2456 N N . PHE A 1 330 ? -29.496 -4.389 40.379 1.00 90.94 330 PHE A N 1
ATOM 2457 C CA . PHE A 1 330 ? -29.930 -4.278 41.783 1.00 90.94 330 PHE A CA 1
ATOM 2458 C C . PHE A 1 330 ? -30.744 -5.481 42.276 1.00 90.94 330 PHE A C 1
ATOM 2460 O O . PHE A 1 330 ? -30.620 -5.891 43.433 1.00 90.94 330 PHE A O 1
ATOM 2467 N N . ARG A 1 331 ? -31.602 -6.056 41.422 1.00 92.31 331 ARG A N 1
ATOM 2468 C CA . ARG A 1 331 ? -32.345 -7.278 41.771 1.00 92.31 331 ARG A CA 1
ATOM 2469 C C . ARG A 1 331 ? -31.407 -8.470 41.937 1.00 92.31 331 ARG A C 1
ATOM 2471 O O . ARG A 1 331 ? -31.590 -9.236 42.881 1.00 92.31 331 ARG A O 1
ATOM 2478 N N . GLN A 1 332 ? -30.409 -8.587 41.064 1.00 91.25 332 GLN A N 1
ATOM 2479 C CA . GLN A 1 332 ? -29.397 -9.635 41.130 1.00 91.25 332 GLN A CA 1
ATOM 2480 C C . GLN A 1 332 ? -28.573 -9.528 42.422 1.00 91.25 332 GLN A C 1
ATOM 2482 O O . GLN A 1 332 ? -28.520 -10.497 43.178 1.00 91.25 332 GLN A O 1
ATOM 2487 N N . ALA A 1 333 ? -28.082 -8.330 42.756 1.00 88.88 333 ALA A N 1
ATOM 2488 C CA . ALA A 1 333 ? -27.352 -8.060 43.998 1.00 88.88 333 ALA A CA 1
ATOM 2489 C C . ALA A 1 333 ? -28.142 -8.476 45.254 1.00 88.88 333 ALA A C 1
ATOM 2491 O O . ALA A 1 333 ? -27.619 -9.156 46.132 1.00 88.88 333 ALA A O 1
ATOM 2492 N N . ARG A 1 334 ? -29.439 -8.126 45.328 1.00 87.81 334 ARG A N 1
ATOM 2493 C CA . ARG A 1 334 ? -30.311 -8.534 46.449 1.00 87.81 334 ARG A CA 1
ATOM 2494 C C . ARG A 1 334 ? -30.476 -10.047 46.548 1.00 87.81 334 ARG A C 1
ATOM 2496 O O . ARG A 1 334 ? -30.575 -10.578 47.649 1.00 87.81 334 ARG A O 1
ATOM 2503 N N . SER A 1 335 ? -30.548 -10.735 45.411 1.00 86.38 335 SER A N 1
ATOM 2504 C CA . SER A 1 335 ? -30.686 -12.192 45.395 1.00 86.38 335 SER A CA 1
ATOM 2505 C C . SER A 1 335 ? -29.422 -12.907 45.878 1.00 86.38 335 SER A C 1
ATOM 2507 O O . SER A 1 335 ? -29.529 -13.950 46.517 1.00 86.38 335 SER A O 1
ATOM 2509 N N . GLU A 1 336 ? -28.246 -12.337 45.614 1.00 82.06 336 GLU A N 1
ATOM 2510 C CA . GLU A 1 336 ? -26.954 -12.890 46.031 1.00 82.06 336 GLU A CA 1
ATOM 2511 C C . GLU A 1 336 ? -26.655 -12.581 47.501 1.00 82.06 336 GLU A C 1
ATOM 2513 O O . GLU A 1 336 ? -26.324 -13.500 48.244 1.00 82.06 336 GLU A O 1
ATOM 2518 N N . GLY A 1 337 ? -26.928 -11.359 47.970 1.00 75.31 337 GLY A N 1
ATOM 2519 C CA . GLY A 1 337 ? -26.805 -11.021 49.394 1.00 75.31 337 GLY A CA 1
ATOM 2520 C C . GLY A 1 337 ? -27.734 -11.844 50.300 1.00 75.31 337 GLY A C 1
ATOM 2521 O O . GLY A 1 337 ? -27.341 -12.255 51.387 1.00 75.31 337 GLY A O 1
ATOM 2522 N N . ASN A 1 338 ? -28.946 -12.175 49.835 1.00 63.78 338 ASN A N 1
ATOM 2523 C CA . ASN A 1 338 ? -29.842 -13.087 50.559 1.00 63.78 338 ASN A CA 1
ATOM 2524 C C . ASN A 1 338 ? -29.341 -14.545 50.581 1.00 63.78 338 ASN A C 1
ATOM 2526 O O . ASN A 1 338 ? -29.764 -15.307 51.446 1.00 63.78 338 ASN A O 1
ATOM 2530 N N . ARG A 1 339 ? -28.485 -14.961 49.636 1.00 60.31 339 ARG A N 1
ATOM 2531 C CA . ARG A 1 339 ? -27.878 -16.303 49.632 1.00 60.31 339 ARG A CA 1
ATOM 2532 C C . ARG A 1 339 ? -26.688 -16.391 50.578 1.00 60.31 339 ARG A C 1
ATOM 2534 O O . ARG A 1 339 ? -26.575 -17.395 51.267 1.00 60.31 339 ARG A O 1
ATOM 2541 N N . GLU A 1 340 ? -25.840 -15.367 50.626 1.00 58.53 340 GLU A N 1
ATOM 2542 C CA . GLU A 1 340 ? -24.726 -15.311 51.584 1.00 58.53 340 GLU A CA 1
ATOM 2543 C C . GLU A 1 340 ? -25.245 -15.297 53.028 1.00 58.53 340 GLU A C 1
ATOM 2545 O O . GLU A 1 340 ? -24.838 -16.136 53.825 1.00 58.53 340 GLU A O 1
ATOM 2550 N N . GLY A 1 341 ? -26.258 -14.473 53.328 1.00 56.88 341 GLY A N 1
ATOM 2551 C CA . GLY A 1 341 ? -26.884 -14.461 54.656 1.00 56.88 341 GLY A CA 1
ATOM 2552 C C . GLY A 1 341 ? -27.568 -15.781 55.045 1.00 56.88 341 GLY A C 1
ATOM 2553 O O . GLY A 1 341 ? -27.575 -16.141 56.216 1.00 56.88 341 GLY A O 1
ATOM 2554 N N . ALA A 1 342 ? -28.103 -16.534 54.077 1.00 50.84 342 ALA A N 1
ATOM 2555 C CA . ALA A 1 342 ? -28.702 -17.847 54.332 1.00 50.84 342 ALA A CA 1
ATOM 2556 C C . ALA A 1 342 ? -27.656 -18.954 54.570 1.00 50.84 342 ALA A C 1
ATOM 2558 O O . ALA A 1 342 ? -27.923 -19.889 55.318 1.00 50.84 342 ALA A O 1
ATOM 2559 N N . LEU A 1 343 ? -26.471 -18.855 53.957 1.00 47.72 343 LEU A N 1
ATOM 2560 C CA . LEU A 1 343 ? -25.362 -19.788 54.193 1.00 47.72 343 LEU A CA 1
ATOM 2561 C C . LEU A 1 343 ? -24.699 -19.557 55.557 1.00 47.72 343 LEU A C 1
ATOM 2563 O O . LEU A 1 343 ? -24.277 -20.523 56.193 1.00 47.72 343 LEU A O 1
ATOM 2567 N N . ASP A 1 344 ? -24.654 -18.306 56.020 1.00 49.16 344 ASP A N 1
ATOM 2568 C CA . ASP A 1 344 ? -24.149 -17.959 57.351 1.00 49.16 344 ASP A CA 1
ATOM 2569 C C . ASP A 1 344 ? -25.093 -18.436 58.475 1.00 49.16 344 ASP A C 1
ATOM 2571 O O . ASP A 1 344 ? -24.626 -18.836 59.541 1.00 49.16 344 ASP A O 1
ATOM 2575 N N . GLU A 1 345 ? -26.413 -18.463 58.240 1.00 50.84 345 GLU A N 1
ATOM 2576 C CA . GLU A 1 345 ? -27.403 -19.003 59.191 1.00 50.84 345 GLU A CA 1
ATOM 2577 C C . GLU A 1 345 ? -27.449 -20.542 59.231 1.00 50.84 345 GLU A C 1
ATOM 2579 O O . GLU A 1 345 ? -27.818 -21.111 60.254 1.00 50.84 345 GLU A O 1
ATOM 2584 N N . GLU A 1 346 ? -27.066 -21.237 58.155 1.00 47.81 346 GLU A N 1
ATOM 2585 C CA . GLU A 1 346 ? -27.048 -22.710 58.108 1.00 47.81 346 GLU A CA 1
ATOM 2586 C C . GLU A 1 346 ? -25.758 -23.313 58.717 1.00 47.81 346 GLU A C 1
ATOM 2588 O O . GLU A 1 346 ? -25.702 -24.513 58.995 1.00 47.81 346 GLU A O 1
ATOM 2593 N N . GLN A 1 347 ? -24.725 -22.490 58.952 1.00 48.50 347 GLN A N 1
ATOM 2594 C CA . GLN A 1 347 ? -23.449 -22.883 59.577 1.00 48.50 347 GLN A CA 1
ATOM 2595 C C . GLN A 1 347 ? -23.302 -22.473 61.058 1.00 48.50 347 GLN A C 1
ATOM 2597 O O . GLN A 1 347 ? -22.303 -22.849 61.680 1.00 48.50 347 GLN A O 1
ATOM 2602 N N . ALA A 1 348 ? -24.261 -21.728 61.619 1.00 45.31 348 ALA A N 1
ATOM 2603 C CA . ALA A 1 348 ? -24.286 -21.275 63.017 1.00 45.31 348 ALA A CA 1
ATOM 2604 C C . ALA A 1 348 ? -25.133 -22.189 63.921 1.00 45.31 348 ALA A C 1
ATOM 2606 O O . ALA A 1 348 ? -24.723 -22.390 65.090 1.00 45.31 348 ALA A O 1
#

pLDDT: mean 76.09, std 26.42, range [23.77, 98.12]

Radius of gyration: 44.46 Å; chains: 1; bounding box: 82×59×144 Å